Protein AF-A0A0W0R5G5-F1 (afdb_monomer_lite)

Organism: NCBI:txid45056

Sequence (301 aa):
MTPIFIFFTWVRSKLTALSLWFYPLENDLPNDESGELIKRYLMHKSWFDKLTSSWVDKPIFEKLVYLVGAILLSALIGVVVGATTVLVLTTVALSLLIHGLFYTHEQHRHLGAKIFAAEELAAIEDLKASEQMFNNATSKLDAVVIELTDQPLILQEQAAKLDLERQKITTQNNALSIIVEAVETETTHLVDQQRAVNQEFSTISRHLQQYDHQITSSKDKLSAAEDAAVSFSSAVQELQQSQKEFSQAANRFCLFVEGQMVKREEGKSQATSLEETDFIDFLDREIADNDELINALKPVN

Structure (mmCIF, N/CA/C/O backbone):
data_AF-A0A0W0R5G5-F1
#
_entry.id   AF-A0A0W0R5G5-F1
#
loop_
_atom_site.group_PDB
_atom_site.id
_atom_site.type_symbol
_atom_site.label_atom_id
_atom_site.label_alt_id
_atom_site.label_comp_id
_atom_site.label_asym_id
_atom_site.label_entity_id
_atom_site.label_seq_id
_atom_site.pdbx_PDB_ins_code
_atom_site.Cartn_x
_atom_site.Cartn_y
_atom_site.Cartn_z
_atom_site.occupancy
_atom_site.B_iso_or_equiv
_atom_site.auth_seq_id
_atom_site.auth_comp_id
_atom_site.auth_asym_id
_atom_site.auth_atom_id
_atom_site.pdbx_PDB_model_num
ATOM 1 N N . MET A 1 1 ? 65.464 20.651 -33.829 1.00 57.84 1 MET A N 1
ATOM 2 C CA . MET A 1 1 ? 65.043 20.033 -35.108 1.00 57.84 1 MET A CA 1
ATOM 3 C C . MET A 1 1 ? 65.204 21.059 -36.213 1.00 57.84 1 MET A C 1
ATOM 5 O O . MET A 1 1 ? 64.779 22.188 -36.017 1.00 57.84 1 MET A O 1
ATOM 9 N N . THR A 1 2 ? 65.835 20.707 -37.333 1.00 71.31 2 THR A N 1
ATOM 10 C CA . THR A 1 2 ? 65.962 21.615 -38.482 1.00 71.31 2 THR A CA 1
ATOM 11 C C . THR A 1 2 ? 64.623 21.720 -39.231 1.00 71.31 2 THR A C 1
ATOM 13 O O . THR A 1 2 ? 63.888 20.732 -39.299 1.00 71.31 2 THR A O 1
ATOM 16 N N . PRO A 1 3 ? 64.280 22.883 -39.815 1.00 76.62 3 PRO A N 1
ATOM 17 C CA . PRO A 1 3 ? 63.012 23.096 -40.531 1.00 76.62 3 PRO A CA 1
ATOM 18 C C . PRO A 1 3 ? 62.798 22.111 -41.694 1.00 76.62 3 PRO A C 1
ATOM 20 O O . PRO A 1 3 ? 61.671 21.730 -41.994 1.00 76.62 3 PRO A O 1
ATOM 23 N N . ILE A 1 4 ? 63.887 21.616 -42.284 1.00 78.12 4 ILE A N 1
ATOM 24 C CA . ILE A 1 4 ? 63.878 20.580 -43.324 1.00 78.12 4 ILE A CA 1
ATOM 25 C C . ILE A 1 4 ? 63.321 19.250 -42.786 1.00 78.12 4 ILE A C 1
ATOM 27 O O . ILE A 1 4 ? 62.510 18.608 -43.448 1.00 78.12 4 ILE A O 1
ATOM 31 N N . PHE A 1 5 ? 63.693 18.847 -41.567 1.00 82.06 5 PHE A N 1
ATOM 32 C CA . PHE A 1 5 ? 63.193 17.610 -40.959 1.00 82.06 5 PHE A CA 1
ATOM 33 C C . PHE A 1 5 ? 61.683 17.681 -40.682 1.00 82.06 5 PHE A C 1
ATOM 35 O O . PHE A 1 5 ? 60.971 16.718 -40.945 1.00 82.06 5 PHE A O 1
ATOM 42 N N . ILE A 1 6 ? 61.185 18.837 -40.227 1.00 80.56 6 ILE A N 1
ATOM 43 C CA . ILE A 1 6 ? 59.749 19.087 -39.996 1.00 80.56 6 ILE A CA 1
ATOM 44 C C . ILE A 1 6 ? 58.964 19.031 -41.315 1.00 80.56 6 ILE A C 1
ATOM 46 O O . ILE A 1 6 ? 57.879 18.457 -41.372 1.00 80.56 6 ILE A O 1
ATOM 50 N N . PHE A 1 7 ? 59.524 19.582 -42.395 1.00 82.81 7 PHE A N 1
ATOM 51 C CA . PHE A 1 7 ? 58.906 19.512 -43.717 1.00 82.81 7 PHE A CA 1
ATOM 52 C C . PHE A 1 7 ? 58.781 18.063 -44.212 1.00 82.81 7 PHE A C 1
ATOM 54 O O . PHE A 1 7 ? 57.694 17.642 -44.599 1.00 82.81 7 PHE A O 1
ATOM 61 N N . PHE A 1 8 ? 59.849 17.262 -44.141 1.00 83.75 8 PHE A N 1
ATOM 62 C CA . PHE A 1 8 ? 59.800 15.869 -44.600 1.00 83.75 8 PHE A CA 1
ATOM 63 C C . PHE A 1 8 ? 58.910 14.969 -43.733 1.00 83.75 8 PHE A C 1
ATOM 65 O O . PHE A 1 8 ? 58.249 14.083 -44.276 1.00 83.75 8 PHE A O 1
ATOM 72 N N . THR A 1 9 ? 58.833 15.187 -42.415 1.00 81.69 9 THR A N 1
ATOM 73 C CA . THR A 1 9 ? 57.898 14.439 -41.555 1.00 81.69 9 THR A CA 1
ATOM 74 C C . THR A 1 9 ? 56.446 14.819 -41.829 1.00 81.69 9 THR A C 1
ATOM 76 O O . THR A 1 9 ? 55.593 13.933 -41.877 1.00 81.69 9 THR A O 1
ATOM 79 N N . TRP A 1 10 ? 56.162 16.097 -42.095 1.00 86.56 10 TRP A N 1
ATOM 80 C CA . TRP A 1 10 ? 54.841 16.546 -42.532 1.00 86.56 10 TRP A CA 1
ATOM 81 C C . TRP A 1 10 ? 54.462 15.958 -43.898 1.00 86.56 10 TRP A C 1
ATOM 83 O O . TRP A 1 10 ? 53.393 15.361 -44.017 1.00 86.56 10 TRP A O 1
ATOM 93 N N . VAL A 1 11 ? 55.348 16.036 -44.901 1.00 81.19 11 VAL A N 1
ATOM 94 C CA . VAL A 1 11 ? 55.115 15.454 -46.237 1.00 81.19 11 VAL A CA 1
ATOM 95 C C . VAL A 1 11 ? 54.888 13.949 -46.137 1.00 81.19 11 VAL A C 1
ATOM 97 O O . VAL A 1 11 ? 53.918 13.443 -46.694 1.00 81.19 11 VAL A O 1
ATOM 100 N N . ARG A 1 12 ? 55.726 13.226 -45.382 1.00 81.94 12 ARG A N 1
ATOM 101 C CA . ARG A 1 12 ? 55.548 11.787 -45.151 1.00 81.94 12 ARG A CA 1
ATOM 102 C C . ARG A 1 12 ? 54.211 11.494 -44.475 1.00 81.94 12 ARG A C 1
ATOM 104 O O . ARG A 1 12 ? 53.505 10.612 -44.933 1.00 81.94 12 ARG A O 1
ATOM 111 N N . SER A 1 13 ? 53.842 12.238 -43.433 1.00 82.31 13 SER A N 1
ATOM 112 C CA . SER A 1 13 ? 52.553 12.081 -42.745 1.00 82.31 13 SER A CA 1
ATOM 113 C C . SER A 1 13 ? 51.369 12.294 -43.693 1.00 82.31 13 SER A C 1
ATOM 115 O O . SER A 1 13 ? 50.441 11.487 -43.716 1.00 82.31 13 SER A O 1
ATOM 117 N N . LYS A 1 14 ? 51.429 13.321 -44.550 1.00 80.88 14 LYS A N 1
ATOM 118 C CA . LYS A 1 14 ? 50.397 13.576 -45.562 1.00 80.88 14 LYS A CA 1
ATOM 119 C C . LYS A 1 14 ? 50.355 12.503 -46.643 1.00 80.88 14 LYS A C 1
ATOM 121 O O . LYS A 1 14 ? 49.263 12.096 -47.012 1.00 80.88 14 LYS A O 1
ATOM 126 N N . LEU A 1 15 ? 51.502 12.001 -47.097 1.00 77.75 15 LEU A N 1
ATOM 127 C CA . LEU A 1 15 ? 51.569 10.893 -48.053 1.00 77.75 15 LEU A CA 1
ATOM 128 C C . LEU A 1 15 ? 51.039 9.585 -47.459 1.00 77.75 15 LEU A C 1
ATOM 130 O O . LEU A 1 15 ? 50.335 8.861 -48.152 1.00 77.75 15 LEU A O 1
ATOM 134 N N . THR A 1 16 ? 51.318 9.299 -46.186 1.00 78.69 16 THR A N 1
ATOM 135 C CA . THR A 1 16 ? 50.760 8.131 -45.490 1.00 78.69 16 THR A CA 1
ATOM 136 C C . THR A 1 16 ? 49.250 8.268 -45.288 1.00 78.69 16 THR A C 1
ATOM 138 O O . THR A 1 16 ? 48.511 7.315 -45.498 1.00 78.69 16 THR A O 1
ATOM 141 N N . ALA A 1 17 ? 48.762 9.455 -44.920 1.00 75.56 17 ALA A N 1
ATOM 142 C CA . ALA A 1 17 ? 47.325 9.706 -44.818 1.00 75.56 17 ALA A CA 1
ATOM 143 C C . ALA A 1 17 ? 46.631 9.570 -46.185 1.00 75.56 17 ALA A C 1
ATOM 145 O O . ALA A 1 17 ? 45.553 8.990 -46.279 1.00 75.56 17 ALA A O 1
ATOM 146 N N . LEU A 1 18 ? 47.279 10.054 -47.249 1.00 76.94 18 LEU A N 1
ATOM 147 C CA . LEU A 1 18 ? 46.796 9.914 -48.618 1.00 76.94 18 LEU A CA 1
ATOM 148 C C . LEU A 1 18 ? 46.809 8.451 -49.075 1.00 76.94 18 LEU A C 1
ATOM 150 O O . LEU A 1 18 ? 45.887 8.033 -49.760 1.00 76.94 18 LEU A O 1
ATOM 154 N N . SER A 1 19 ? 47.819 7.658 -48.708 1.00 74.38 19 SER A N 1
ATOM 155 C CA . SER A 1 19 ? 47.862 6.243 -49.086 1.00 74.38 19 SER A CA 1
ATOM 156 C C . SER A 1 19 ? 46.790 5.434 -48.358 1.00 74.38 19 SER A C 1
ATOM 158 O O . SER A 1 19 ? 46.105 4.649 -49.007 1.00 74.38 19 SER A O 1
ATOM 160 N N . LEU A 1 20 ? 46.577 5.680 -47.059 1.00 77.75 20 LEU A N 1
ATOM 161 C CA . LEU A 1 20 ? 45.515 5.062 -46.252 1.00 77.75 20 LEU A CA 1
ATOM 162 C C . LEU A 1 20 ? 44.108 5.338 -46.796 1.00 77.75 20 LEU A C 1
ATOM 164 O O . LEU A 1 20 ? 43.244 4.473 -46.712 1.00 77.75 20 LEU A O 1
ATOM 168 N N . TRP A 1 21 ? 43.896 6.500 -47.411 1.00 79.31 21 TRP A N 1
ATOM 169 C CA . TRP A 1 21 ? 42.631 6.868 -48.049 1.00 79.31 21 TRP A CA 1
ATOM 170 C C . TRP A 1 21 ? 42.243 5.934 -49.209 1.00 79.31 21 TRP A C 1
ATOM 172 O O . TRP A 1 21 ? 41.063 5.700 -49.447 1.00 79.31 21 TRP A O 1
ATOM 182 N N . PHE A 1 22 ? 43.226 5.331 -49.889 1.00 78.56 22 PHE A N 1
ATOM 183 C CA . PHE A 1 22 ? 42.971 4.388 -50.980 1.00 78.56 22 PHE A CA 1
ATOM 184 C C . PHE A 1 22 ? 42.783 2.935 -50.519 1.00 78.56 22 PHE A C 1
ATOM 186 O O . PHE A 1 22 ? 42.227 2.135 -51.284 1.00 78.56 22 PHE A O 1
ATOM 193 N N . TYR A 1 23 ? 43.207 2.583 -49.300 1.00 79.25 23 TYR A N 1
ATOM 194 C CA . TYR A 1 23 ? 43.028 1.231 -48.764 1.00 79.25 23 TYR A CA 1
ATOM 195 C C . TYR A 1 23 ? 41.546 0.926 -48.484 1.00 79.25 23 TYR A C 1
ATOM 197 O O . TYR A 1 23 ? 40.762 1.846 -48.231 1.00 79.25 23 TYR A O 1
ATOM 205 N N . PRO A 1 24 ? 41.138 -0.355 -48.562 1.00 76.19 24 PRO A N 1
ATOM 206 C CA . PRO A 1 24 ? 39.818 -0.777 -48.112 1.00 76.19 24 PRO A CA 1
ATOM 207 C C . PRO A 1 24 ? 39.599 -0.376 -46.654 1.00 76.19 24 PRO A C 1
ATOM 209 O O . PRO A 1 24 ? 40.533 -0.387 -45.849 1.00 76.19 24 PRO A O 1
ATOM 212 N N . LEU A 1 25 ? 38.364 -0.016 -46.316 1.00 75.12 25 LEU A N 1
ATOM 213 C CA . LEU A 1 25 ? 37.998 0.300 -44.944 1.00 75.12 25 LEU A CA 1
ATOM 214 C C . LEU A 1 25 ? 37.832 -1.015 -44.169 1.00 75.12 25 LEU A C 1
ATOM 216 O O . LEU A 1 25 ? 36.741 -1.570 -44.089 1.00 75.12 25 LEU A O 1
ATOM 220 N N . GLU A 1 26 ? 38.932 -1.539 -43.637 1.00 65.75 26 GLU A N 1
ATOM 221 C CA . GLU A 1 26 ? 38.927 -2.751 -42.817 1.00 65.75 26 GLU A CA 1
ATOM 222 C C . GLU A 1 26 ? 38.353 -2.406 -41.435 1.00 65.75 26 GLU A C 1
ATOM 224 O O . GLU A 1 26 ? 39.014 -1.818 -40.580 1.00 65.75 26 GLU A O 1
ATOM 229 N N . ASN A 1 27 ? 37.062 -2.681 -41.253 1.00 69.06 27 ASN A N 1
ATOM 230 C CA . ASN A 1 27 ? 36.379 -2.561 -39.971 1.00 69.06 27 ASN A CA 1
ATOM 231 C C . ASN A 1 27 ? 36.013 -3.965 -39.502 1.00 69.06 27 ASN A C 1
ATOM 233 O O . ASN A 1 27 ? 34.921 -4.451 -39.806 1.00 69.06 27 ASN A O 1
ATOM 237 N N . ASP A 1 28 ? 36.913 -4.597 -38.752 1.00 77.38 28 ASP A N 1
ATOM 238 C CA . ASP A 1 28 ? 36.573 -5.805 -38.008 1.00 77.38 28 ASP A CA 1
ATOM 239 C C . ASP A 1 28 ? 35.425 -5.474 -37.054 1.00 77.38 28 ASP A C 1
ATOM 241 O O . ASP A 1 28 ? 35.539 -4.633 -36.156 1.00 77.38 28 ASP A O 1
ATOM 245 N N . LEU A 1 29 ? 34.273 -6.090 -37.311 1.00 82.25 29 LEU A N 1
ATOM 246 C CA . LEU A 1 29 ? 33.122 -5.969 -36.433 1.00 82.25 29 LEU A CA 1
ATOM 247 C C . LEU A 1 29 ? 33.384 -6.818 -35.184 1.00 82.25 29 LEU A C 1
ATOM 249 O O . LEU A 1 29 ? 33.827 -7.963 -35.319 1.00 82.25 29 LEU A O 1
ATOM 253 N N . PRO A 1 30 ? 33.113 -6.294 -33.977 1.00 86.12 30 PRO A N 1
ATOM 254 C CA . PRO A 1 30 ? 33.224 -7.090 -32.764 1.00 86.12 30 PRO A CA 1
ATOM 255 C C . PRO A 1 30 ? 32.269 -8.291 -32.832 1.00 86.12 30 PRO A C 1
ATOM 257 O O . PRO A 1 30 ? 31.205 -8.223 -33.444 1.00 86.12 30 PRO A O 1
ATOM 260 N N . ASN A 1 31 ? 32.653 -9.416 -32.229 1.00 87.25 31 ASN A N 1
ATOM 261 C CA . ASN A 1 31 ? 31.835 -10.635 -32.209 1.00 87.25 31 ASN A CA 1
ATOM 262 C C . ASN A 1 31 ? 30.900 -10.657 -30.987 1.00 87.25 31 ASN A C 1
ATOM 264 O O . ASN A 1 31 ? 30.911 -11.601 -30.198 1.00 87.25 31 ASN A O 1
ATOM 268 N N . ASP A 1 32 ? 30.161 -9.568 -30.795 1.00 89.50 32 ASP A N 1
ATOM 269 C CA . ASP A 1 32 ? 29.230 -9.350 -29.690 1.00 89.50 32 ASP A CA 1
ATOM 270 C C . ASP A 1 32 ? 27.922 -8.706 -30.189 1.00 89.50 32 ASP A C 1
ATOM 272 O O . ASP A 1 32 ? 27.732 -8.480 -31.388 1.00 89.50 32 ASP A O 1
ATOM 276 N N . GLU A 1 33 ? 27.000 -8.418 -29.267 1.00 86.38 33 GLU A N 1
ATOM 277 C CA . GLU A 1 33 ? 25.697 -7.813 -29.576 1.00 86.38 33 GLU A CA 1
ATOM 278 C C . GLU A 1 33 ? 25.844 -6.462 -30.297 1.00 86.38 33 GLU A C 1
ATOM 280 O O . GLU A 1 33 ? 25.110 -6.179 -31.245 1.00 86.38 33 GLU A O 1
ATOM 285 N N . SER A 1 34 ? 26.861 -5.666 -29.945 1.00 88.75 34 SER A N 1
ATOM 286 C CA . SER A 1 34 ? 27.147 -4.398 -30.624 1.00 88.75 34 SER A CA 1
ATOM 287 C C . SER A 1 34 ? 27.527 -4.616 -32.092 1.00 88.75 34 SER A C 1
ATOM 289 O O . SER A 1 34 ? 27.066 -3.892 -32.977 1.00 88.75 34 SER A O 1
ATOM 291 N N . GLY A 1 35 ? 28.305 -5.662 -32.382 1.00 88.94 35 GLY A N 1
ATOM 292 C CA . GLY A 1 35 ? 28.675 -6.046 -33.739 1.00 88.94 35 GLY A CA 1
ATOM 293 C C . GLY A 1 35 ? 27.493 -6.523 -34.573 1.00 88.94 35 GLY A C 1
ATOM 294 O O . GLY A 1 35 ? 27.395 -6.172 -35.753 1.00 88.94 35 GLY A O 1
ATOM 295 N N . GLU A 1 36 ? 26.556 -7.264 -33.974 1.00 90.56 36 GLU A N 1
ATOM 296 C CA . GLU A 1 36 ? 25.311 -7.645 -34.646 1.00 90.56 36 GLU A CA 1
ATOM 297 C C . GLU A 1 36 ? 24.438 -6.432 -34.985 1.00 90.56 36 GLU A C 1
ATOM 299 O O . GLU A 1 36 ? 23.903 -6.364 -36.096 1.00 90.56 36 GLU A O 1
ATOM 304 N N . LEU A 1 37 ? 24.324 -5.456 -34.080 1.00 89.62 37 LEU A N 1
ATOM 305 C CA . LEU A 1 37 ? 23.568 -4.223 -34.315 1.00 89.62 37 LEU A CA 1
ATOM 306 C C . LEU A 1 37 ? 24.204 -3.366 -35.411 1.00 89.62 37 LEU A C 1
ATOM 308 O O . LEU A 1 37 ? 23.520 -2.960 -36.355 1.00 89.62 37 LEU A O 1
ATOM 312 N N . ILE A 1 38 ? 25.528 -3.181 -35.364 1.00 89.19 38 ILE A N 1
ATOM 313 C CA . ILE A 1 38 ? 26.282 -2.502 -36.427 1.00 89.19 38 ILE A CA 1
ATOM 314 C C . ILE A 1 38 ? 26.046 -3.212 -37.766 1.00 89.19 38 ILE A C 1
ATOM 316 O O . ILE A 1 38 ? 25.781 -2.565 -38.781 1.00 89.19 38 ILE A O 1
ATOM 320 N N . LYS A 1 39 ? 26.085 -4.550 -37.787 1.00 89.69 39 LYS A N 1
ATOM 321 C CA . LYS A 1 39 ? 25.827 -5.341 -38.995 1.00 89.69 39 LYS A CA 1
ATOM 322 C C . LYS A 1 39 ? 24.407 -5.128 -39.519 1.00 89.69 39 LYS A C 1
ATOM 324 O O . LYS A 1 39 ? 24.252 -4.905 -40.717 1.00 89.69 39 LYS A O 1
ATOM 329 N N . ARG A 1 40 ? 23.383 -5.169 -38.659 1.00 87.62 40 ARG A N 1
ATOM 330 C CA . ARG A 1 40 ? 21.979 -4.923 -39.046 1.00 87.62 40 ARG A CA 1
ATOM 331 C C . ARG A 1 40 ? 21.795 -3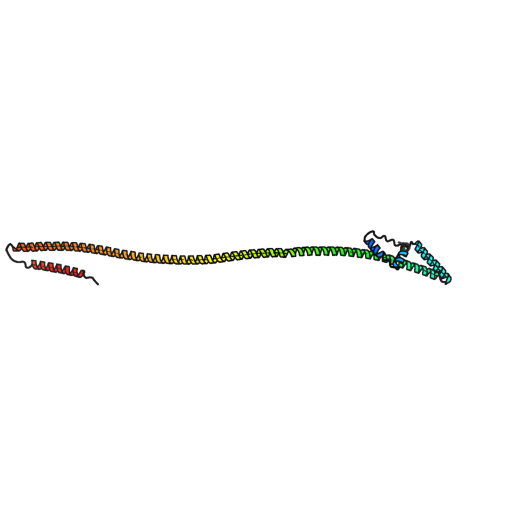.520 -39.618 1.00 87.62 40 ARG A C 1
ATOM 333 O O . ARG A 1 40 ? 21.214 -3.384 -40.693 1.00 87.62 40 ARG A O 1
ATOM 340 N N . TYR A 1 41 ? 22.366 -2.504 -38.974 1.00 86.56 41 TYR A N 1
ATOM 341 C CA . TYR A 1 41 ? 22.337 -1.126 -39.465 1.00 86.56 41 TYR A CA 1
ATOM 342 C C . TYR A 1 41 ? 22.968 -1.014 -40.863 1.00 86.56 41 TYR A C 1
ATOM 344 O O . TYR A 1 41 ? 22.395 -0.431 -41.783 1.00 86.56 41 TYR A O 1
ATOM 352 N N . LEU A 1 42 ? 24.121 -1.656 -41.066 1.00 87.62 42 LEU A N 1
ATOM 353 C CA . LEU A 1 42 ? 24.838 -1.648 -42.343 1.00 87.62 42 LEU A CA 1
ATOM 354 C C . LEU A 1 42 ? 24.235 -2.578 -43.416 1.00 87.62 42 LEU A C 1
ATOM 356 O O . LEU A 1 42 ? 24.615 -2.469 -44.590 1.00 87.62 42 LEU A O 1
ATOM 360 N N . MET A 1 43 ? 23.312 -3.481 -43.069 1.00 85.12 43 MET A N 1
ATOM 361 C CA . MET A 1 43 ? 22.611 -4.326 -44.046 1.00 85.12 43 MET A CA 1
ATOM 362 C C . MET A 1 43 ? 21.569 -3.546 -44.849 1.00 85.12 43 MET A C 1
ATOM 364 O O . MET A 1 43 ? 21.346 -3.852 -46.024 1.00 85.12 43 MET A O 1
ATOM 368 N N . HIS A 1 44 ? 20.967 -2.512 -44.261 1.00 76.44 44 HIS A N 1
ATOM 369 C CA . HIS A 1 44 ? 20.070 -1.622 -44.986 1.00 76.44 44 HIS A CA 1
ATOM 370 C C . HIS A 1 44 ? 20.901 -0.698 -45.881 1.00 76.44 44 HIS A C 1
ATOM 372 O O . HIS A 1 44 ? 21.505 0.272 -45.429 1.00 76.44 44 HIS A O 1
ATOM 378 N N . LYS A 1 45 ? 20.987 -1.058 -47.167 1.00 79.81 45 LYS A N 1
ATOM 379 C CA . LYS A 1 45 ? 21.733 -0.299 -48.174 1.00 79.81 45 LYS A CA 1
ATOM 380 C C . LYS A 1 45 ? 20.780 0.386 -49.144 1.00 79.81 45 LYS A C 1
ATOM 382 O O . LYS A 1 45 ? 20.080 -0.292 -49.906 1.00 79.81 45 LYS A O 1
ATOM 387 N N . SER A 1 46 ? 20.820 1.715 -49.174 1.00 88.50 46 SER A N 1
ATOM 388 C CA . SER A 1 46 ? 20.315 2.494 -50.302 1.00 88.50 46 SER A CA 1
ATOM 389 C C . SER A 1 46 ? 21.080 2.122 -51.584 1.00 88.50 46 SER A C 1
ATOM 391 O O . SER A 1 46 ? 22.138 1.485 -51.545 1.00 88.50 46 SER A O 1
ATOM 393 N N . TRP A 1 47 ? 20.561 2.497 -52.755 1.00 92.00 47 TRP A N 1
ATOM 394 C CA . TRP A 1 47 ? 21.293 2.275 -54.008 1.00 92.00 47 TRP A CA 1
ATOM 395 C C . TRP A 1 47 ? 22.652 3.002 -54.010 1.00 92.00 47 TRP A C 1
ATOM 397 O O . TRP A 1 47 ? 23.620 2.471 -54.554 1.00 92.00 47 TRP A O 1
ATOM 407 N N . PHE A 1 48 ? 22.733 4.169 -53.359 1.00 90.19 48 PHE A N 1
ATOM 408 C CA . PHE A 1 48 ? 23.962 4.941 -53.212 1.00 90.19 48 PHE A CA 1
ATOM 409 C C . PHE A 1 48 ? 24.942 4.236 -52.268 1.00 90.19 48 PHE A C 1
ATOM 411 O O . PHE A 1 48 ? 26.106 4.082 -52.616 1.00 90.19 48 PHE A O 1
ATOM 418 N N . ASP A 1 49 ? 24.461 3.675 -51.157 1.00 90.19 49 ASP A N 1
ATOM 419 C CA . ASP A 1 49 ? 25.297 2.943 -50.193 1.00 90.19 49 ASP A CA 1
ATOM 420 C C . ASP A 1 49 ? 25.923 1.694 -50.818 1.00 90.19 49 ASP A C 1
ATOM 422 O O . ASP A 1 49 ? 27.063 1.345 -50.530 1.00 90.19 49 ASP A O 1
ATOM 426 N N . LYS A 1 50 ? 25.184 1.001 -51.698 1.00 89.88 50 LYS A N 1
ATOM 427 C CA . LYS A 1 50 ? 25.729 -0.142 -52.448 1.00 89.88 50 LYS A CA 1
ATOM 428 C C . LYS A 1 50 ? 26.877 0.295 -53.351 1.00 89.88 50 LYS A C 1
ATOM 430 O O . LYS A 1 50 ? 27.876 -0.418 -53.444 1.00 89.88 50 LYS A O 1
ATOM 435 N N . LEU A 1 51 ? 26.732 1.449 -54.003 1.00 90.12 51 LEU A N 1
ATOM 436 C CA . LEU A 1 51 ? 27.754 2.016 -54.876 1.00 90.12 51 LEU A CA 1
ATOM 437 C C . LEU A 1 51 ? 28.987 2.451 -54.073 1.00 90.12 51 LEU A C 1
ATOM 439 O O . LEU A 1 51 ? 30.101 2.082 -54.447 1.00 90.12 51 LEU A O 1
ATOM 443 N N . THR A 1 52 ? 28.804 3.172 -52.960 1.00 90.88 52 THR A N 1
ATOM 444 C CA . THR A 1 52 ? 29.920 3.619 -52.113 1.00 90.88 52 THR A CA 1
ATOM 445 C C . THR A 1 52 ? 30.636 2.443 -51.472 1.00 90.88 52 THR A C 1
ATOM 447 O O . THR A 1 52 ? 31.854 2.358 -51.607 1.00 90.88 52 THR A O 1
ATOM 450 N N . SER A 1 53 ? 29.910 1.482 -50.885 1.00 88.12 53 SER A N 1
ATOM 451 C CA . SER A 1 53 ? 30.534 0.311 -50.264 1.00 88.12 53 SER A CA 1
ATOM 452 C C . SER A 1 53 ? 31.294 -0.515 -51.301 1.00 88.12 53 SER A C 1
ATOM 454 O O . SER A 1 53 ? 32.458 -0.842 -51.109 1.00 88.12 53 SER A O 1
ATOM 456 N N . SER A 1 54 ? 30.683 -0.760 -52.471 1.00 89.94 54 SER A N 1
ATOM 457 C CA . SER A 1 54 ? 31.347 -1.513 -53.539 1.00 89.94 54 SE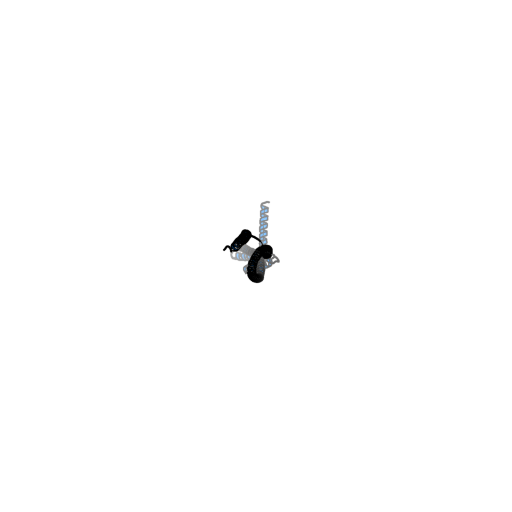R A CA 1
ATOM 458 C C . SER A 1 54 ? 32.596 -0.813 -54.070 1.00 89.94 54 SER A C 1
ATOM 460 O O . SER A 1 54 ? 33.500 -1.498 -54.537 1.00 89.94 54 SER A O 1
ATOM 462 N N . TRP A 1 55 ? 32.651 0.521 -54.062 1.00 90.31 55 TRP A N 1
ATOM 463 C CA . TRP A 1 55 ? 33.843 1.263 -54.465 1.00 90.31 55 TRP A CA 1
ATOM 464 C C . TRP A 1 55 ? 34.923 1.257 -53.384 1.00 90.31 55 TRP A C 1
ATOM 466 O O . TRP A 1 55 ? 36.100 1.101 -53.703 1.00 90.31 55 TRP A O 1
ATOM 476 N N . VAL A 1 56 ? 34.541 1.426 -52.117 1.00 88.31 56 VAL A N 1
ATOM 477 C CA . VAL A 1 56 ? 35.470 1.468 -50.981 1.00 88.31 56 VAL A CA 1
ATOM 478 C C . VAL A 1 56 ? 36.153 0.115 -50.780 1.00 88.31 56 VAL A C 1
ATOM 480 O O . VAL A 1 56 ? 37.375 0.098 -50.619 1.00 88.31 56 VAL A O 1
ATOM 483 N N . ASP A 1 57 ? 35.411 -0.986 -50.923 1.00 87.38 57 ASP A N 1
ATOM 484 C CA . ASP A 1 57 ? 35.903 -2.361 -50.747 1.00 87.38 57 ASP A CA 1
ATOM 485 C C . ASP A 1 57 ? 36.847 -2.827 -51.867 1.00 87.38 57 ASP A C 1
ATOM 487 O O . ASP A 1 57 ? 37.562 -3.820 -51.716 1.00 87.38 57 ASP A O 1
ATOM 491 N N . LYS A 1 58 ? 36.891 -2.120 -53.006 1.00 87.44 58 LYS A N 1
ATOM 492 C CA . LYS A 1 58 ? 37.796 -2.476 -54.105 1.00 87.44 58 LYS A CA 1
ATOM 493 C C . LYS A 1 58 ? 39.263 -2.325 -53.691 1.00 87.44 58 LYS A C 1
ATOM 495 O O . LYS A 1 58 ? 39.630 -1.317 -53.072 1.00 87.44 58 LYS A O 1
ATOM 500 N N . PRO A 1 59 ? 40.140 -3.253 -54.114 1.00 88.06 59 PRO A N 1
ATOM 501 C CA . PRO A 1 59 ? 41.568 -3.109 -53.893 1.00 88.06 59 PRO A CA 1
ATOM 502 C C . PRO A 1 59 ? 42.103 -1.873 -54.628 1.00 88.06 59 PRO A C 1
ATOM 504 O O . PRO A 1 59 ? 41.581 -1.459 -55.667 1.00 88.06 59 PRO A O 1
ATOM 507 N N . ILE A 1 60 ? 43.197 -1.306 -54.111 1.00 86.44 60 ILE A N 1
ATOM 508 C CA . ILE A 1 60 ? 43.855 -0.115 -54.677 1.00 86.44 60 ILE A CA 1
ATOM 509 C C . ILE A 1 60 ? 44.127 -0.282 -56.175 1.00 86.44 60 ILE A C 1
ATOM 511 O O . ILE A 1 60 ? 43.910 0.648 -56.950 1.00 86.44 60 ILE A O 1
ATOM 515 N N . PHE A 1 61 ? 44.561 -1.473 -56.594 1.00 87.69 61 PHE A N 1
ATOM 516 C CA . PHE A 1 61 ? 44.868 -1.756 -57.993 1.00 87.69 61 PHE A CA 1
ATOM 517 C C . PHE A 1 61 ? 43.650 -1.574 -58.911 1.00 87.69 61 PHE A C 1
ATOM 519 O O . PHE A 1 61 ? 43.769 -0.947 -59.958 1.00 87.69 61 PHE A O 1
ATOM 526 N N . GLU A 1 62 ? 42.463 -2.032 -58.505 1.00 88.31 62 GLU A N 1
ATOM 527 C CA . GLU A 1 62 ? 41.243 -1.825 -59.293 1.00 88.31 62 GLU A CA 1
ATOM 528 C C . GLU A 1 62 ? 40.873 -0.343 -59.384 1.00 88.31 62 GLU A C 1
ATOM 530 O O . GLU A 1 62 ? 40.568 0.148 -60.471 1.00 88.31 62 GLU A O 1
ATOM 535 N N . LYS A 1 63 ? 40.959 0.395 -58.269 1.00 88.75 63 LYS A N 1
ATOM 536 C CA . LYS A 1 63 ? 40.714 1.848 -58.242 1.00 88.75 63 LYS A CA 1
ATOM 537 C C . LYS A 1 63 ? 41.660 2.585 -59.201 1.00 88.75 63 LYS A C 1
ATOM 539 O O . LYS A 1 63 ? 41.222 3.466 -59.941 1.00 88.75 63 LYS A O 1
ATOM 544 N N . LEU A 1 64 ? 42.935 2.185 -59.238 1.00 88.75 64 LEU A N 1
ATOM 545 C CA . LEU A 1 64 ? 43.934 2.725 -60.164 1.00 88.75 64 LEU A CA 1
ATOM 546 C C . LEU A 1 64 ? 43.627 2.378 -61.624 1.00 88.75 64 LEU A C 1
ATOM 548 O O . LEU A 1 64 ? 43.760 3.249 -62.479 1.00 88.75 64 LEU A O 1
ATOM 552 N N . VAL A 1 65 ? 43.174 1.157 -61.922 1.00 92.44 65 VAL A N 1
ATOM 553 C CA . VAL A 1 65 ? 42.774 0.764 -63.285 1.00 92.44 65 VAL A CA 1
ATOM 554 C C . VAL A 1 65 ? 41.607 1.620 -63.785 1.00 92.44 65 VAL A C 1
ATOM 556 O O . VAL A 1 65 ? 41.675 2.126 -64.905 1.00 92.44 65 VAL A O 1
ATOM 559 N N . TYR A 1 66 ? 40.576 1.855 -62.963 1.00 89.75 66 TYR A N 1
ATOM 560 C CA . TYR A 1 66 ? 39.470 2.748 -63.338 1.00 89.75 66 TYR A CA 1
ATOM 561 C C . TYR A 1 66 ? 39.939 4.189 -63.565 1.00 89.75 66 TYR A C 1
ATOM 563 O O . TYR A 1 66 ? 39.520 4.821 -64.534 1.00 89.75 66 TYR A O 1
ATOM 571 N N . LEU A 1 67 ? 40.833 4.696 -62.711 1.00 90.25 67 LEU A N 1
ATOM 572 C CA . LEU A 1 67 ? 41.393 6.041 -62.844 1.00 90.25 67 LEU A CA 1
ATOM 573 C C . LEU A 1 67 ? 42.215 6.191 -64.131 1.00 90.25 67 LEU A C 1
ATOM 575 O O . LEU A 1 67 ? 41.991 7.122 -64.899 1.00 90.25 67 LEU A O 1
ATOM 579 N N . VAL A 1 68 ? 43.141 5.266 -64.393 1.00 91.56 68 VAL A N 1
ATOM 580 C CA . VAL A 1 68 ? 43.971 5.278 -65.607 1.00 91.56 68 VAL A CA 1
ATOM 581 C C . VAL A 1 68 ? 43.098 5.125 -66.851 1.00 91.56 68 VAL A C 1
ATOM 583 O O . VAL A 1 68 ? 43.284 5.865 -67.812 1.00 91.56 68 VAL A O 1
ATOM 586 N N . GLY A 1 69 ? 42.104 4.233 -66.824 1.00 92.31 69 GLY A N 1
ATOM 587 C CA . GLY A 1 69 ? 41.136 4.082 -67.910 1.00 92.31 69 GLY A CA 1
ATOM 588 C C . GLY A 1 69 ? 40.367 5.375 -68.199 1.00 92.31 69 GLY A C 1
ATOM 589 O O . GLY A 1 69 ? 40.266 5.780 -69.357 1.00 92.31 69 GLY A O 1
ATOM 590 N N . ALA A 1 70 ? 39.892 6.068 -67.158 1.00 90.81 70 ALA A N 1
ATOM 591 C CA . ALA A 1 70 ? 39.209 7.354 -67.296 1.00 90.81 70 ALA A CA 1
ATOM 592 C C . ALA A 1 70 ? 40.134 8.449 -67.857 1.00 90.81 70 ALA A C 1
ATOM 594 O O . ALA A 1 70 ? 39.715 9.214 -68.724 1.00 90.81 70 ALA A O 1
ATOM 595 N N . ILE A 1 71 ? 41.394 8.498 -67.410 1.00 91.94 71 ILE A N 1
ATOM 596 C CA . ILE A 1 71 ? 42.409 9.440 -67.908 1.00 91.94 71 ILE A CA 1
ATOM 597 C C . ILE A 1 71 ? 42.731 9.186 -69.386 1.00 91.94 71 ILE A C 1
ATOM 599 O O . ILE A 1 71 ? 42.812 10.129 -70.168 1.00 91.94 71 ILE A O 1
ATOM 603 N N . LEU A 1 72 ? 42.911 7.926 -69.791 1.00 92.69 72 LEU A N 1
ATOM 604 C CA . LEU A 1 72 ? 43.196 7.577 -71.186 1.00 92.69 72 LEU A CA 1
ATOM 605 C C . LEU A 1 72 ? 42.012 7.915 -72.099 1.00 92.69 72 LEU A C 1
ATOM 607 O O . LEU A 1 72 ? 42.207 8.469 -73.182 1.00 92.69 72 LEU A O 1
ATOM 611 N N . LEU A 1 73 ? 40.787 7.636 -71.646 1.00 92.75 73 LEU A N 1
ATOM 612 C CA . LEU A 1 73 ? 39.572 7.977 -72.380 1.00 92.75 73 LEU A CA 1
ATOM 613 C C . LEU A 1 73 ? 39.410 9.498 -72.530 1.00 92.75 73 LEU A C 1
ATOM 615 O O . LEU A 1 73 ? 39.127 9.977 -73.629 1.00 92.75 73 LEU A O 1
ATOM 619 N N . SER A 1 74 ? 39.630 10.268 -71.460 1.00 92.31 74 SER A N 1
ATOM 620 C CA . SER A 1 74 ? 39.530 11.731 -71.514 1.00 92.31 74 SER A CA 1
ATOM 621 C C . SER A 1 74 ? 40.645 12.367 -72.340 1.00 92.31 74 SER A C 1
ATOM 623 O O . SER A 1 74 ? 40.390 13.337 -73.054 1.00 92.31 74 SER A O 1
ATOM 625 N N . ALA A 1 75 ? 41.850 11.790 -72.328 1.00 90.06 75 ALA A N 1
ATOM 626 C CA . ALA A 1 75 ? 42.936 12.205 -73.204 1.00 90.06 75 ALA A CA 1
ATOM 627 C C . ALA A 1 75 ? 42.578 11.994 -74.684 1.00 90.06 75 ALA A C 1
ATOM 629 O O . ALA A 1 75 ? 42.775 12.901 -75.490 1.00 90.06 75 ALA A O 1
ATOM 630 N N . LEU A 1 76 ? 42.000 10.840 -75.038 1.00 91.75 76 LEU A N 1
ATOM 631 C CA . LEU A 1 76 ? 41.588 10.532 -76.411 1.00 91.75 76 LEU A CA 1
ATOM 632 C C . LEU A 1 76 ? 40.494 11.489 -76.907 1.00 91.75 76 LEU A C 1
ATOM 634 O O . LEU A 1 76 ? 40.611 12.040 -78.000 1.00 91.75 76 LEU A O 1
ATOM 638 N N . ILE A 1 77 ? 39.481 11.758 -76.079 1.00 91.75 77 ILE A N 1
ATOM 639 C CA . ILE A 1 77 ? 38.442 12.761 -76.375 1.00 91.75 77 ILE A CA 1
ATOM 640 C C . ILE A 1 77 ? 39.065 14.157 -76.510 1.00 91.75 77 ILE A C 1
ATOM 642 O O . ILE A 1 77 ? 38.734 14.914 -77.422 1.00 91.75 77 ILE A O 1
ATOM 646 N N . GLY A 1 78 ? 40.005 14.499 -75.632 1.00 91.56 78 GLY A N 1
ATOM 647 C CA . GLY A 1 78 ? 40.674 15.792 -75.652 1.00 91.56 78 GLY A CA 1
ATOM 648 C C . GLY A 1 78 ? 41.543 16.030 -76.876 1.00 91.56 78 GLY A C 1
ATOM 649 O O . GLY A 1 78 ? 41.602 17.169 -77.328 1.00 91.56 78 GLY A O 1
ATOM 650 N N . VAL A 1 79 ? 42.142 14.987 -77.461 1.00 91.44 79 VAL A N 1
ATOM 651 C CA . VAL A 1 79 ? 42.860 15.095 -78.741 1.00 91.44 79 VAL A CA 1
ATOM 652 C C . VAL A 1 79 ? 41.904 15.488 -79.869 1.00 91.44 79 VAL A C 1
ATOM 654 O O . VAL A 1 79 ? 42.248 16.344 -80.676 1.00 91.44 79 VAL A O 1
ATOM 657 N N . VAL A 1 80 ? 40.689 14.928 -79.893 1.00 92.00 80 VAL A N 1
ATOM 658 C CA . VAL A 1 80 ? 39.666 15.255 -80.905 1.00 92.00 80 VAL A CA 1
ATOM 659 C C . VAL A 1 80 ? 39.192 16.710 -80.787 1.00 92.00 80 VAL A C 1
ATOM 661 O O . VAL A 1 80 ? 38.940 17.358 -81.798 1.00 92.00 80 VAL A O 1
ATOM 664 N N . VAL A 1 81 ? 39.092 17.235 -79.563 1.00 91.38 81 VAL A N 1
ATOM 665 C CA . VAL A 1 81 ? 38.561 18.584 -79.275 1.00 91.38 81 VAL A CA 1
ATOM 666 C C . VAL A 1 81 ? 39.667 19.654 -79.162 1.00 91.38 81 VAL A C 1
ATOM 668 O O . VAL A 1 81 ? 39.376 20.846 -79.137 1.00 91.38 81 VAL A O 1
ATOM 671 N N . GLY A 1 82 ? 40.943 19.258 -79.100 1.00 91.56 82 GLY A N 1
ATOM 672 C CA . GLY A 1 82 ? 42.081 20.166 -78.897 1.00 91.56 82 GLY A CA 1
ATOM 673 C C . GLY A 1 82 ? 42.267 20.647 -77.447 1.00 91.56 82 GLY A C 1
ATOM 674 O O . GLY A 1 82 ? 42.895 21.677 -77.221 1.00 91.56 82 GLY A O 1
ATOM 675 N N . ALA A 1 83 ? 41.730 19.920 -76.460 1.00 93.06 83 ALA A N 1
ATOM 676 C CA . ALA A 1 83 ? 41.690 20.312 -75.042 1.00 93.06 83 ALA A CA 1
ATOM 677 C C . ALA A 1 83 ? 42.204 19.219 -74.076 1.00 93.06 83 ALA A C 1
ATOM 679 O O . ALA A 1 83 ? 41.758 19.121 -72.931 1.00 93.06 83 ALA A O 1
ATOM 680 N N . THR A 1 84 ? 43.143 18.382 -74.525 1.00 91.38 84 THR A N 1
ATOM 681 C CA . THR A 1 84 ? 43.655 17.203 -73.798 1.00 91.38 84 THR A CA 1
ATOM 682 C C . THR A 1 84 ? 44.083 17.483 -72.361 1.00 91.38 84 THR A C 1
ATOM 684 O O . THR A 1 84 ? 43.665 16.777 -71.448 1.00 91.38 84 THR A O 1
ATOM 687 N N . THR A 1 85 ? 44.901 18.512 -72.135 1.00 88.00 85 THR A N 1
ATOM 688 C CA . THR A 1 85 ? 45.458 18.809 -70.805 1.00 88.00 85 THR A CA 1
ATOM 689 C C . THR A 1 85 ? 44.376 19.185 -69.799 1.00 88.00 85 THR A C 1
ATOM 691 O O . THR A 1 85 ? 44.389 18.694 -68.672 1.00 88.00 85 THR A O 1
ATOM 694 N N . VAL A 1 86 ? 43.411 20.007 -70.219 1.00 91.81 86 VAL A N 1
ATOM 695 C CA . VAL A 1 86 ? 42.287 20.432 -69.378 1.00 91.81 86 VAL A CA 1
ATOM 696 C C . VAL A 1 86 ? 41.416 19.230 -69.021 1.00 91.81 86 VAL A C 1
ATOM 698 O O . VAL A 1 86 ? 41.165 19.004 -67.842 1.00 91.81 86 VAL A O 1
ATOM 701 N N . LEU A 1 87 ? 41.028 18.403 -69.999 1.00 89.44 87 LEU A N 1
ATOM 702 C CA . LEU A 1 87 ? 40.160 17.246 -69.743 1.00 89.44 87 LEU A CA 1
ATOM 703 C C . LEU A 1 87 ? 40.817 16.185 -68.853 1.00 89.44 87 LEU A C 1
ATOM 705 O O . LEU A 1 87 ? 40.148 15.633 -67.977 1.00 89.44 87 LEU A O 1
ATOM 709 N N . VAL A 1 88 ? 42.117 15.927 -69.018 1.00 91.88 88 VAL A N 1
ATOM 710 C CA . VAL A 1 88 ? 42.854 15.002 -68.144 1.00 91.88 88 VAL A CA 1
ATOM 711 C C . VAL A 1 88 ? 42.899 15.528 -66.709 1.00 91.88 88 VAL A C 1
ATOM 713 O O . VAL A 1 88 ? 42.560 14.790 -65.784 1.00 91.88 88 VAL A O 1
ATOM 716 N N . LEU A 1 89 ? 43.247 16.806 -66.508 1.00 90.06 89 LEU A N 1
ATOM 717 C CA . LEU A 1 89 ? 43.281 17.417 -65.174 1.00 90.06 89 LEU A CA 1
ATOM 718 C C . LEU A 1 89 ? 41.899 17.421 -64.511 1.00 90.06 89 LEU A C 1
ATOM 720 O O . LEU A 1 89 ? 41.784 17.064 -63.338 1.00 90.06 89 LEU A O 1
ATOM 724 N N . THR A 1 90 ? 40.844 17.759 -65.258 1.00 91.06 90 THR A N 1
ATOM 725 C CA . THR A 1 90 ? 39.463 17.704 -64.762 1.00 91.06 90 THR A CA 1
ATOM 726 C C . THR A 1 90 ? 39.059 16.280 -64.391 1.00 91.06 90 THR A C 1
ATOM 728 O O . THR A 1 90 ? 38.431 16.086 -63.354 1.00 91.06 90 THR A O 1
ATOM 731 N N . THR A 1 91 ? 39.455 15.278 -65.181 1.00 92.88 91 THR A N 1
ATOM 732 C CA . THR A 1 91 ? 39.171 13.866 -64.883 1.00 92.88 91 THR A CA 1
ATOM 733 C C . THR A 1 91 ? 39.839 13.437 -63.581 1.00 92.88 91 THR A C 1
ATOM 735 O O . THR A 1 91 ? 39.171 12.884 -62.715 1.00 92.88 91 THR A O 1
ATOM 738 N N . VAL A 1 92 ? 41.125 13.755 -63.396 1.00 90.06 92 VAL A N 1
ATOM 739 C CA . VAL A 1 92 ? 41.852 13.447 -62.152 1.00 90.06 92 VAL A CA 1
ATOM 740 C C . VAL A 1 92 ? 41.190 14.124 -60.953 1.00 90.06 92 VAL A C 1
ATOM 742 O O . VAL A 1 92 ? 40.928 13.466 -59.947 1.00 90.06 92 VAL A O 1
ATOM 745 N N . ALA A 1 93 ? 40.877 15.418 -61.061 1.00 89.38 93 ALA A N 1
ATOM 746 C CA . ALA A 1 93 ? 40.230 16.164 -59.987 1.00 89.38 93 ALA A CA 1
ATOM 747 C C . ALA A 1 93 ? 38.856 15.576 -59.629 1.00 89.38 93 ALA A C 1
ATOM 749 O O . ALA A 1 93 ? 38.571 15.352 -58.453 1.00 89.38 93 ALA A O 1
ATOM 750 N N . LEU A 1 94 ? 38.026 15.263 -60.628 1.00 91.44 94 LEU A N 1
ATOM 751 C CA . LEU A 1 94 ? 36.704 14.678 -60.414 1.00 91.44 94 LEU A CA 1
ATOM 752 C C . LEU A 1 94 ? 36.797 13.270 -59.813 1.00 91.44 94 LEU A C 1
ATOM 754 O O . LEU A 1 94 ? 36.052 12.957 -58.891 1.00 91.44 94 LEU A O 1
ATOM 758 N N . SER A 1 95 ? 37.731 12.435 -60.274 1.00 89.19 95 SER A N 1
ATOM 759 C CA . SER A 1 95 ? 37.948 11.103 -59.704 1.00 89.19 95 SER A CA 1
ATOM 760 C C . SER A 1 95 ? 38.393 11.161 -58.242 1.00 89.19 95 SER A C 1
ATOM 762 O O . SER A 1 95 ? 37.910 10.368 -57.437 1.00 89.19 95 SER A O 1
ATOM 764 N N . LEU A 1 96 ? 39.260 12.113 -57.877 1.00 88.25 96 LEU A N 1
ATOM 765 C CA . LEU A 1 96 ? 39.654 12.335 -56.482 1.00 88.25 96 LEU A CA 1
ATOM 766 C C . LEU A 1 96 ? 38.470 12.814 -55.631 1.00 88.25 96 LEU A C 1
ATOM 768 O O . LEU A 1 96 ? 38.284 12.323 -54.521 1.00 88.25 96 LEU A O 1
ATOM 772 N N . LEU A 1 97 ? 37.640 13.723 -56.154 1.00 90.19 97 LEU A N 1
ATOM 773 C CA . LEU A 1 97 ? 36.439 14.193 -55.457 1.00 90.19 97 LEU A CA 1
ATOM 774 C C . LEU A 1 97 ? 35.418 13.069 -55.247 1.00 90.19 97 LEU A C 1
ATOM 776 O O . LEU A 1 97 ? 34.912 12.915 -54.138 1.00 90.19 97 LEU A O 1
ATOM 780 N N . ILE A 1 98 ? 35.147 12.260 -56.275 1.00 90.50 98 ILE A N 1
ATOM 781 C CA . ILE A 1 98 ? 34.227 11.115 -56.186 1.00 90.50 98 ILE A CA 1
ATOM 782 C C . ILE A 1 98 ? 34.761 10.078 -55.196 1.00 90.50 98 ILE A C 1
ATOM 784 O O . ILE A 1 98 ? 34.012 9.606 -54.342 1.00 90.50 98 ILE A O 1
ATOM 788 N N . HIS A 1 99 ? 36.054 9.747 -55.261 1.00 89.81 99 HIS A N 1
ATOM 789 C CA . HIS A 1 99 ? 36.664 8.815 -54.315 1.00 89.81 99 HIS A CA 1
ATOM 790 C C . HIS A 1 99 ? 36.578 9.340 -52.877 1.00 89.81 99 HIS A C 1
ATOM 792 O O . HIS A 1 99 ? 36.193 8.590 -51.983 1.00 89.81 99 HIS A O 1
ATOM 798 N N . GLY A 1 100 ? 36.841 10.633 -52.671 1.00 88.69 100 GLY A N 1
ATOM 799 C CA . GLY A 1 100 ? 36.687 11.282 -51.374 1.00 88.69 100 GLY A CA 1
ATOM 800 C C . GLY A 1 100 ? 35.279 11.222 -50.837 1.00 88.69 100 GLY A C 1
ATOM 801 O O . GLY A 1 100 ? 35.100 10.801 -49.702 1.00 88.69 100 GLY A O 1
ATOM 802 N N . LEU A 1 101 ? 34.296 11.575 -51.662 1.00 92.44 101 LEU A N 1
ATOM 803 C CA . LEU A 1 101 ? 32.889 11.517 -51.293 1.00 92.44 101 LEU A CA 1
ATOM 804 C C . LEU A 1 101 ? 32.469 10.096 -50.902 1.00 92.44 101 LEU A C 1
ATOM 806 O O . LEU A 1 101 ? 31.782 9.915 -49.904 1.00 92.44 101 LEU A O 1
ATOM 810 N N . PHE A 1 102 ? 32.883 9.084 -51.667 1.00 92.88 102 PHE A N 1
ATOM 811 C CA . PHE A 1 102 ? 32.506 7.695 -51.395 1.00 92.88 102 PHE A CA 1
ATOM 812 C C . PHE A 1 102 ? 33.181 7.163 -50.132 1.00 92.88 102 PHE A C 1
ATOM 814 O O . PHE A 1 102 ? 32.533 6.498 -49.327 1.00 92.88 102 PHE A O 1
ATOM 821 N N . TYR A 1 103 ? 34.457 7.492 -49.932 1.00 89.81 103 TYR A N 1
ATOM 822 C CA . TYR A 1 103 ? 35.198 7.097 -48.742 1.00 89.81 103 TYR A CA 1
ATOM 823 C C . TYR A 1 103 ? 34.640 7.759 -47.477 1.00 89.81 103 TYR A C 1
ATOM 825 O O . TYR A 1 103 ? 34.382 7.071 -46.491 1.00 89.81 103 TYR A O 1
ATOM 833 N N . THR A 1 104 ? 34.405 9.076 -47.497 1.00 89.06 104 THR A N 1
ATOM 834 C CA . THR A 1 104 ? 33.854 9.788 -46.335 1.00 89.06 104 THR A CA 1
ATOM 835 C C . THR A 1 104 ? 32.425 9.357 -46.040 1.00 89.06 104 THR A C 1
ATOM 837 O O . THR A 1 104 ? 32.085 9.174 -44.874 1.00 89.06 104 THR A O 1
ATOM 840 N N . HIS A 1 105 ? 31.602 9.132 -47.068 1.00 91.00 105 HIS A N 1
ATOM 841 C CA . HIS A 1 105 ? 30.257 8.590 -46.898 1.00 91.00 105 HIS A CA 1
ATOM 842 C C . HIS A 1 105 ? 30.283 7.242 -46.167 1.00 91.00 105 HIS A C 1
ATOM 844 O O . HIS A 1 105 ? 29.593 7.080 -45.162 1.00 91.00 105 HIS A O 1
ATOM 850 N N . GLU A 1 106 ? 31.122 6.300 -46.610 1.00 88.62 106 GLU A N 1
ATOM 851 C CA . GLU A 1 106 ? 31.209 4.985 -45.970 1.00 88.62 106 GLU A CA 1
ATOM 852 C C . GLU A 1 106 ? 31.767 5.083 -44.541 1.00 88.62 106 GLU A C 1
ATOM 854 O O . GLU A 1 106 ? 31.234 4.461 -43.624 1.00 88.62 106 GLU A O 1
ATOM 859 N N . GLN A 1 107 ? 32.769 5.936 -44.301 1.00 88.44 107 GLN A N 1
ATOM 860 C CA . GLN A 1 107 ? 33.265 6.198 -42.945 1.00 88.44 107 GLN A CA 1
ATOM 861 C C . GLN A 1 107 ? 32.175 6.743 -42.015 1.00 88.44 107 GLN A C 1
ATOM 863 O O . GLN A 1 107 ? 32.023 6.249 -40.895 1.00 88.44 107 GLN A O 1
ATOM 868 N N . HIS A 1 108 ? 31.400 7.733 -42.464 1.00 89.69 108 HIS A N 1
ATOM 869 C CA . HIS A 1 108 ? 30.296 8.287 -41.682 1.00 89.69 108 HIS A CA 1
ATOM 870 C C . HIS A 1 108 ? 29.201 7.255 -41.430 1.00 89.69 108 HIS A C 1
ATOM 872 O O . HIS A 1 108 ? 28.637 7.223 -40.341 1.00 89.69 108 HIS A O 1
ATOM 878 N N . ARG A 1 109 ? 28.946 6.374 -42.395 1.00 89.69 109 ARG A N 1
ATOM 879 C CA . ARG A 1 109 ? 27.980 5.286 -42.266 1.00 89.69 109 ARG A CA 1
ATOM 880 C C . ARG A 1 109 ? 28.403 4.268 -41.206 1.00 89.69 109 ARG A C 1
ATOM 882 O O . ARG A 1 109 ? 27.595 3.904 -40.357 1.00 89.69 109 ARG A O 1
ATOM 889 N N . HIS A 1 110 ? 29.676 3.873 -41.184 1.00 88.81 110 HIS A N 1
ATOM 890 C CA . HIS A 1 110 ? 30.219 3.019 -40.122 1.00 88.81 110 HIS A CA 1
ATOM 891 C C . HIS A 1 110 ? 30.236 3.707 -38.753 1.00 88.81 110 HIS A C 1
ATOM 893 O O . HIS A 1 110 ? 29.956 3.061 -37.745 1.00 88.81 110 HIS A O 1
ATOM 899 N N . LEU A 1 111 ? 30.552 5.004 -38.696 1.00 89.25 111 LEU A N 1
ATOM 900 C CA . LEU A 1 111 ? 30.505 5.766 -37.448 1.00 89.25 111 LEU A CA 1
ATOM 901 C C . LEU A 1 111 ? 29.070 5.867 -36.914 1.00 89.25 111 LEU A C 1
ATOM 903 O O . LEU A 1 111 ? 28.844 5.611 -35.736 1.00 89.25 111 LEU A O 1
ATOM 907 N N . GLY A 1 112 ? 28.106 6.171 -37.786 1.00 89.31 112 GLY A N 1
ATOM 908 C CA . GLY A 1 112 ? 26.685 6.204 -37.450 1.00 89.31 112 GLY A CA 1
ATOM 909 C C . GLY A 1 112 ? 26.185 4.853 -36.945 1.00 89.31 112 GLY A C 1
ATOM 910 O O . GLY A 1 112 ? 25.504 4.804 -35.930 1.00 89.31 112 GLY A O 1
ATOM 911 N N . ALA A 1 113 ? 26.610 3.754 -37.574 1.00 90.06 113 ALA A N 1
ATOM 912 C CA . ALA A 1 113 ? 26.282 2.404 -37.121 1.00 90.06 113 ALA A CA 1
ATOM 913 C C . ALA A 1 113 ? 26.818 2.105 -35.709 1.00 90.06 113 ALA A C 1
ATOM 915 O O . ALA A 1 113 ? 26.121 1.495 -34.904 1.00 90.06 113 ALA A O 1
ATOM 916 N N . LYS A 1 114 ? 28.044 2.552 -35.393 1.00 90.75 114 LYS A N 1
ATOM 917 C CA . LYS A 1 114 ? 28.637 2.404 -34.052 1.00 90.75 114 LYS A CA 1
ATOM 918 C C . LYS A 1 114 ? 27.890 3.224 -32.999 1.00 90.75 114 LYS A C 1
ATOM 920 O O . LYS A 1 114 ? 27.660 2.719 -31.907 1.00 90.75 114 LYS A O 1
ATOM 925 N N . ILE A 1 115 ? 27.510 4.461 -33.328 1.00 90.44 115 ILE A N 1
ATOM 926 C CA . ILE A 1 115 ? 26.726 5.326 -32.433 1.00 90.44 115 ILE A CA 1
ATOM 927 C C . ILE A 1 115 ? 25.354 4.702 -32.178 1.00 90.44 115 ILE A C 1
ATOM 929 O O . ILE A 1 115 ? 24.976 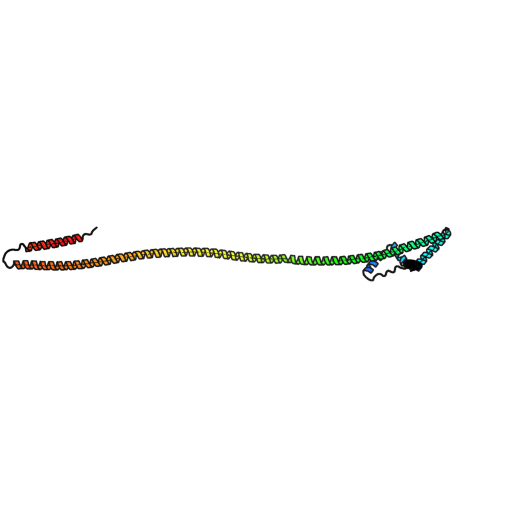4.528 -31.028 1.00 90.44 115 ILE A O 1
ATOM 933 N N . PHE A 1 116 ? 24.663 4.284 -33.240 1.00 91.69 116 PHE A N 1
ATOM 934 C CA . PHE A 1 116 ? 23.361 3.631 -33.145 1.00 91.69 116 PHE A CA 1
ATOM 935 C C . PHE A 1 116 ? 23.407 2.383 -32.255 1.00 91.69 116 PHE A C 1
ATOM 937 O O . PHE A 1 116 ? 22.592 2.249 -31.351 1.00 91.69 116 PHE A O 1
ATOM 944 N N . ALA A 1 117 ? 24.393 1.502 -32.456 1.00 91.50 117 ALA A N 1
ATOM 945 C CA . ALA A 1 117 ? 24.540 0.307 -31.629 1.00 91.50 117 ALA A CA 1
ATOM 946 C C . ALA A 1 117 ? 24.809 0.637 -30.151 1.00 91.50 117 ALA A C 1
ATOM 948 O O . ALA A 1 117 ? 24.287 -0.040 -29.270 1.00 91.50 117 ALA A O 1
ATOM 949 N N . ALA A 1 118 ? 25.599 1.676 -29.868 1.00 91.25 118 ALA A N 1
ATOM 950 C CA . ALA A 1 118 ? 25.847 2.120 -28.499 1.00 91.25 118 ALA A CA 1
ATOM 951 C C . ALA A 1 118 ? 24.584 2.705 -27.840 1.00 91.25 118 ALA A C 1
ATOM 953 O O . ALA A 1 118 ? 24.298 2.393 -26.687 1.00 91.25 118 ALA A O 1
ATOM 954 N N . GLU A 1 119 ? 23.819 3.521 -28.570 1.00 92.69 119 GLU A N 1
ATOM 955 C CA . GLU A 1 119 ? 22.559 4.101 -28.092 1.00 92.69 119 GLU A CA 1
ATOM 956 C C . GLU A 1 119 ? 21.488 3.029 -27.860 1.00 92.69 119 GLU A C 1
ATOM 958 O O . GLU A 1 119 ? 20.798 3.062 -26.843 1.00 92.69 119 GLU A O 1
ATOM 963 N N . GLU A 1 120 ? 21.369 2.051 -28.761 1.00 92.62 120 GLU A N 1
ATOM 964 C CA . GLU A 1 120 ? 20.411 0.951 -28.626 1.00 92.62 120 GLU A CA 1
ATOM 965 C C . GLU A 1 120 ? 20.745 0.056 -27.425 1.00 92.62 120 GLU A C 1
ATOM 967 O O . GLU A 1 120 ? 19.853 -0.270 -26.643 1.00 92.62 120 GLU A O 1
ATOM 972 N N . LEU A 1 121 ? 22.022 -0.280 -27.212 1.00 93.50 121 LEU A N 1
ATOM 973 C CA . LEU A 1 121 ? 22.448 -1.038 -26.030 1.00 93.50 121 LEU A CA 1
ATOM 974 C C . LEU A 1 121 ? 22.173 -0.282 -24.725 1.00 93.50 121 LEU A C 1
ATOM 976 O O . LEU A 1 121 ? 21.657 -0.879 -23.780 1.00 93.50 121 LEU A O 1
ATOM 980 N N . ALA A 1 122 ? 22.457 1.023 -24.686 1.00 91.56 122 ALA A N 1
ATOM 981 C CA . ALA A 1 122 ? 22.149 1.859 -23.527 1.00 91.56 122 ALA A CA 1
ATOM 982 C C . ALA A 1 122 ? 20.635 1.914 -23.256 1.00 91.56 122 ALA A C 1
ATOM 984 O O . ALA A 1 122 ? 20.202 1.747 -22.119 1.00 91.56 122 ALA A O 1
ATOM 985 N N . ALA A 1 123 ? 19.813 2.059 -24.301 1.00 91.50 123 ALA A N 1
ATOM 986 C CA . ALA A 1 123 ? 18.357 2.058 -24.169 1.00 91.50 123 ALA A CA 1
ATOM 987 C C . ALA A 1 123 ? 17.808 0.709 -23.669 1.00 91.50 123 ALA A C 1
ATOM 989 O O . ALA A 1 123 ? 16.868 0.679 -22.873 1.00 91.50 123 ALA A O 1
ATOM 990 N N . ILE A 1 124 ? 18.392 -0.413 -24.104 1.00 92.69 124 ILE A N 1
ATOM 991 C CA . ILE A 1 124 ? 18.035 -1.753 -23.614 1.00 92.69 124 ILE A CA 1
ATOM 992 C C . ILE A 1 124 ? 18.394 -1.904 -22.129 1.00 92.69 124 ILE A C 1
ATOM 994 O O . ILE A 1 124 ? 17.622 -2.495 -21.371 1.00 92.69 124 ILE A O 1
ATOM 998 N N . GLU A 1 125 ? 19.550 -1.396 -21.702 1.00 92.75 125 GLU A N 1
ATOM 999 C CA . GLU A 1 125 ? 19.968 -1.425 -20.297 1.00 92.75 125 GLU A CA 1
ATOM 1000 C C . GLU A 1 125 ? 19.035 -0.586 -19.411 1.00 92.75 125 GLU A C 1
ATOM 1002 O O . GLU A 1 125 ? 18.535 -1.088 -18.399 1.00 92.75 125 GLU A O 1
ATOM 1007 N N . ASP A 1 126 ? 18.702 0.632 -19.843 1.00 91.31 126 ASP A N 1
ATOM 1008 C CA . ASP A 1 126 ? 17.742 1.502 -19.159 1.00 91.31 126 ASP A CA 1
ATOM 1009 C C . ASP A 1 126 ? 16.352 0.855 -19.064 1.0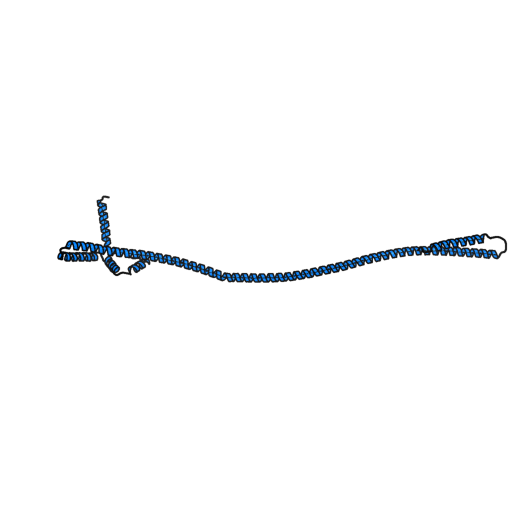0 91.31 126 ASP A C 1
ATOM 1011 O O . ASP A 1 126 ? 15.704 0.902 -18.013 1.00 91.31 126 ASP A O 1
ATOM 1015 N N . LEU A 1 127 ? 15.895 0.194 -20.135 1.00 92.50 127 LEU A N 1
ATOM 1016 C CA . LEU A 1 127 ? 14.615 -0.512 -20.137 1.00 92.50 127 LEU A CA 1
ATOM 1017 C C . LEU A 1 127 ? 14.612 -1.676 -19.139 1.00 92.50 127 LEU A C 1
ATOM 1019 O O . LEU A 1 127 ? 13.652 -1.822 -18.385 1.00 92.50 127 LEU A O 1
ATOM 1023 N N . LYS A 1 128 ? 15.692 -2.466 -19.078 1.00 92.81 128 LYS A N 1
ATOM 1024 C CA . LYS A 1 128 ? 15.841 -3.552 -18.092 1.00 92.81 128 LYS A CA 1
ATOM 1025 C C . LYS A 1 128 ? 15.824 -3.017 -16.661 1.00 92.81 128 LYS A C 1
ATOM 1027 O O . LYS A 1 128 ? 15.172 -3.604 -15.797 1.00 92.81 128 LYS A O 1
ATOM 1032 N N . ALA A 1 129 ? 16.510 -1.905 -16.399 1.00 89.50 129 ALA A N 1
ATOM 1033 C CA . ALA A 1 129 ? 16.492 -1.264 -15.087 1.00 89.50 129 ALA A CA 1
ATOM 1034 C C . ALA A 1 129 ? 15.081 -0.769 -14.721 1.00 89.50 129 ALA A C 1
ATOM 1036 O O . ALA A 1 129 ? 14.613 -0.986 -13.600 1.00 89.50 129 ALA A O 1
ATOM 1037 N N . SER A 1 130 ? 14.373 -0.162 -15.678 1.00 89.31 130 SER A N 1
ATOM 1038 C CA . SER A 1 130 ? 12.992 0.298 -15.501 1.00 89.31 130 SER A CA 1
ATOM 1039 C C . SER A 1 130 ? 12.024 -0.859 -15.228 1.00 89.31 130 SER A C 1
ATOM 1041 O O . SER A 1 130 ? 11.225 -0.786 -14.294 1.00 89.31 130 SER A O 1
ATOM 1043 N N . GLU A 1 131 ? 12.143 -1.962 -15.969 1.00 92.25 131 GLU A N 1
ATOM 1044 C CA . GLU A 1 131 ? 11.344 -3.175 -15.771 1.00 92.25 131 GLU A CA 1
ATOM 1045 C C . GLU A 1 131 ? 11.556 -3.764 -14.370 1.00 92.25 131 GLU A C 1
ATOM 1047 O O . GLU A 1 131 ? 10.594 -4.094 -13.675 1.00 92.25 131 GLU A O 1
ATOM 1052 N N . GLN A 1 132 ? 12.806 -3.838 -13.902 1.00 90.19 132 GLN A N 1
ATOM 1053 C CA . GLN A 1 132 ? 13.110 -4.300 -12.546 1.00 90.19 132 GLN A CA 1
ATOM 1054 C C . GLN A 1 132 ? 12.486 -3.400 -11.473 1.00 90.19 132 GLN A C 1
ATOM 1056 O O . GLN A 1 132 ? 11.924 -3.904 -10.497 1.00 90.19 132 GLN A O 1
ATOM 1061 N N . MET A 1 133 ? 12.559 -2.076 -11.646 1.00 89.94 133 MET A N 1
ATOM 1062 C CA . MET A 1 133 ? 11.913 -1.130 -10.734 1.00 89.94 133 MET A CA 1
ATOM 1063 C C . MET A 1 133 ? 10.396 -1.319 -10.712 1.00 89.94 133 MET A C 1
ATOM 1065 O O . MET A 1 133 ? 9.809 -1.354 -9.629 1.00 89.94 133 MET A O 1
ATOM 1069 N N . PHE A 1 134 ? 9.777 -1.479 -11.884 1.00 89.25 134 PHE A N 1
ATOM 1070 C CA . PHE A 1 134 ? 8.343 -1.712 -12.006 1.00 89.25 134 PHE A CA 1
ATOM 1071 C C . PHE A 1 134 ? 7.932 -3.014 -11.313 1.00 89.25 134 PHE A C 1
ATOM 1073 O O . PHE A 1 134 ? 7.074 -2.988 -10.438 1.00 89.25 134 PHE A O 1
ATOM 1080 N N . ASN A 1 135 ? 8.613 -4.125 -11.597 1.00 91.69 135 ASN A N 1
ATOM 1081 C CA . ASN A 1 135 ? 8.323 -5.423 -10.985 1.00 91.69 135 ASN A CA 1
ATOM 1082 C C . ASN A 1 135 ? 8.466 -5.393 -9.454 1.00 91.69 135 ASN A C 1
ATOM 1084 O O . ASN A 1 135 ? 7.642 -5.962 -8.738 1.00 91.69 135 ASN A O 1
ATOM 1088 N N . ASN A 1 136 ? 9.474 -4.689 -8.929 1.00 91.50 136 ASN A N 1
ATOM 1089 C CA . ASN A 1 136 ? 9.634 -4.501 -7.486 1.00 91.50 136 ASN A CA 1
ATOM 1090 C C . ASN A 1 136 ? 8.501 -3.646 -6.892 1.00 91.50 136 ASN A C 1
ATOM 1092 O O . ASN A 1 136 ? 7.981 -3.959 -5.822 1.00 91.50 136 ASN A O 1
ATOM 1096 N N . ALA A 1 137 ? 8.097 -2.575 -7.581 1.00 88.31 137 ALA A N 1
ATOM 1097 C CA . ALA A 1 137 ? 6.974 -1.746 -7.156 1.00 88.31 137 ALA A CA 1
ATOM 1098 C C . ALA A 1 137 ? 5.657 -2.539 -7.144 1.00 88.31 137 ALA A C 1
ATOM 1100 O O . ALA A 1 137 ? 4.923 -2.466 -6.160 1.00 88.31 137 ALA A O 1
ATOM 1101 N N . THR A 1 138 ? 5.396 -3.347 -8.175 1.00 91.38 138 THR A N 1
ATOM 1102 C CA . THR A 1 138 ? 4.233 -4.239 -8.246 1.00 91.38 138 THR A CA 1
ATOM 1103 C C . THR A 1 138 ? 4.255 -5.270 -7.123 1.00 91.38 138 THR A C 1
ATOM 1105 O O . THR A 1 138 ? 3.275 -5.393 -6.402 1.00 91.38 138 THR A O 1
ATOM 1108 N N . SER A 1 139 ? 5.390 -5.934 -6.882 1.00 91.25 139 SER A N 1
ATOM 1109 C CA . SER A 1 139 ? 5.507 -6.916 -5.795 1.00 91.25 139 SER A CA 1
ATOM 1110 C C . SER A 1 139 ? 5.258 -6.302 -4.412 1.00 91.25 139 SER A C 1
ATOM 1112 O O . SER A 1 139 ? 4.589 -6.910 -3.575 1.00 91.25 139 SER A O 1
ATOM 1114 N N . LYS A 1 140 ? 5.751 -5.081 -4.165 1.00 91.06 140 LYS A N 1
ATOM 1115 C CA . LYS A 1 140 ? 5.463 -4.347 -2.923 1.00 91.06 140 LYS A CA 1
ATOM 1116 C C . LYS A 1 140 ? 3.986 -3.988 -2.800 1.00 91.06 140 LYS A C 1
ATOM 1118 O O . LYS A 1 140 ? 3.435 -4.088 -1.708 1.00 91.06 140 LYS A O 1
ATOM 1123 N N . LEU A 1 141 ? 3.359 -3.566 -3.896 1.00 90.25 141 LEU A N 1
ATOM 1124 C CA . LEU A 1 141 ? 1.935 -3.255 -3.914 1.00 90.25 141 LEU A CA 1
ATOM 1125 C C . LEU A 1 141 ? 1.096 -4.504 -3.618 1.00 90.25 141 LEU A C 1
ATOM 1127 O O . LEU A 1 141 ? 0.207 -4.433 -2.777 1.00 90.25 141 LEU A O 1
ATOM 1131 N N . ASP A 1 142 ? 1.422 -5.644 -4.227 1.00 90.12 142 ASP A N 1
ATOM 1132 C CA . ASP A 1 142 ? 0.725 -6.913 -3.992 1.00 90.12 142 ASP A CA 1
ATOM 1133 C C . ASP A 1 142 ? 0.821 -7.351 -2.524 1.00 90.12 142 ASP A C 1
ATOM 1135 O O . ASP A 1 142 ? -0.178 -7.758 -1.933 1.00 90.12 142 ASP A O 1
ATOM 1139 N N . ALA A 1 143 ? 1.994 -7.203 -1.897 1.00 88.38 143 ALA A N 1
ATOM 1140 C CA . ALA A 1 143 ? 2.167 -7.500 -0.475 1.00 88.38 143 ALA A CA 1
ATOM 1141 C C . ALA A 1 143 ? 1.269 -6.622 0.417 1.00 88.38 143 ALA A C 1
ATOM 1143 O O . ALA A 1 143 ? 0.619 -7.128 1.330 1.00 88.38 143 ALA A O 1
ATOM 1144 N N . VAL A 1 144 ? 1.185 -5.321 0.117 1.00 89.50 144 VAL A N 1
ATOM 1145 C CA . VAL A 1 144 ? 0.309 -4.382 0.836 1.00 89.50 144 VAL A CA 1
ATOM 1146 C C . VAL A 1 144 ? -1.168 -4.724 0.624 1.00 89.50 144 VAL A C 1
ATOM 1148 O O . VAL A 1 144 ? -1.957 -4.640 1.562 1.00 89.50 144 VAL A O 1
ATOM 1151 N N . VAL A 1 145 ? -1.559 -5.138 -0.584 1.00 88.94 145 VAL A N 1
ATOM 1152 C CA . VAL A 1 145 ? -2.935 -5.569 -0.876 1.00 88.94 145 VAL A CA 1
ATOM 1153 C C . VAL A 1 145 ? -3.299 -6.825 -0.084 1.00 88.94 145 VAL A C 1
ATOM 1155 O O . VAL A 1 145 ? -4.400 -6.885 0.464 1.00 88.94 145 VAL A O 1
ATOM 1158 N N . ILE A 1 146 ? -2.394 -7.803 0.025 1.00 85.06 146 ILE A N 1
ATOM 1159 C CA . ILE A 1 146 ? -2.609 -9.005 0.845 1.00 85.06 146 ILE A CA 1
ATOM 1160 C C . ILE A 1 146 ? -2.812 -8.611 2.315 1.00 85.06 146 ILE A C 1
ATOM 1162 O O . ILE A 1 146 ? -3.816 -8.990 2.913 1.00 85.06 146 ILE A O 1
ATOM 1166 N N . GLU A 1 147 ? -1.934 -7.772 2.871 1.00 82.81 147 GLU A N 1
ATOM 1167 C CA . GLU A 1 147 ? -2.044 -7.309 4.262 1.00 82.81 147 GLU A CA 1
ATOM 1168 C C . GLU A 1 147 ? -3.357 -6.546 4.526 1.00 82.81 147 GLU A C 1
ATOM 1170 O O . GLU A 1 147 ? -4.037 -6.774 5.530 1.00 82.81 147 GLU A O 1
ATOM 1175 N N . LEU A 1 148 ? -3.762 -5.675 3.596 1.00 82.75 148 LEU A N 1
ATOM 1176 C CA . LEU A 1 148 ? -5.034 -4.948 3.664 1.00 82.75 148 LEU A CA 1
ATOM 1177 C C . LEU A 1 148 ? -6.256 -5.857 3.513 1.00 82.75 148 LEU A C 1
ATOM 1179 O O . LEU A 1 148 ? -7.328 -5.506 3.999 1.00 82.75 148 LEU A O 1
ATOM 1183 N N . THR A 1 149 ? -6.120 -7.003 2.848 1.00 83.06 149 THR A N 1
ATOM 1184 C CA . THR A 1 149 ? -7.210 -7.977 2.700 1.00 83.06 149 THR A CA 1
ATOM 1185 C C . THR A 1 149 ? -7.445 -8.750 4.000 1.00 83.06 149 THR A C 1
ATOM 1187 O O . THR A 1 149 ? -8.591 -9.072 4.318 1.00 83.06 149 THR A O 1
ATOM 1190 N N . ASP A 1 150 ? -6.395 -8.973 4.794 1.00 83.19 150 ASP A N 1
ATOM 1191 C CA . ASP A 1 150 ? -6.477 -9.696 6.069 1.00 83.19 150 ASP A CA 1
ATOM 1192 C C . ASP A 1 150 ? -6.929 -8.805 7.243 1.00 83.19 150 ASP A C 1
ATOM 1194 O O . ASP A 1 150 ? -7.600 -9.274 8.170 1.00 83.19 150 ASP A O 1
ATOM 1198 N N . GLN A 1 151 ? -6.627 -7.501 7.204 1.00 85.06 151 GLN A N 1
ATOM 1199 C CA . GLN A 1 151 ? -7.021 -6.549 8.254 1.00 85.06 151 GLN A CA 1
ATOM 1200 C C . GLN A 1 151 ? -8.526 -6.543 8.594 1.00 85.06 151 GLN A C 1
ATOM 1202 O O . GLN A 1 151 ? -8.853 -6.559 9.785 1.00 85.06 151 GLN A O 1
ATOM 1207 N N . PRO A 1 152 ? -9.464 -6.539 7.624 1.00 85.00 152 PRO A N 1
ATOM 1208 C CA . PRO A 1 152 ? -10.896 -6.604 7.901 1.00 85.00 152 PRO A CA 1
ATOM 1209 C C . PRO A 1 152 ? -11.294 -7.810 8.751 1.00 85.00 152 PRO A C 1
ATOM 1211 O O . PRO A 1 152 ? -12.154 -7.682 9.620 1.00 85.00 152 PRO A O 1
ATOM 1214 N N . LEU A 1 153 ? -10.654 -8.962 8.537 1.00 85.69 153 LEU A N 1
ATOM 1215 C CA . LEU A 1 153 ? -10.977 -10.204 9.235 1.00 85.69 153 LEU A CA 1
ATOM 1216 C C . LEU A 1 153 ? -10.501 -10.152 10.694 1.00 85.69 153 LEU A C 1
ATOM 1218 O O . LEU A 1 153 ? -11.249 -10.511 11.603 1.00 85.69 153 LEU A O 1
ATOM 1222 N N . ILE A 1 154 ? -9.310 -9.590 10.928 1.00 87.88 154 ILE A N 1
ATOM 1223 C CA . ILE A 1 154 ? -8.783 -9.321 12.276 1.00 87.88 154 ILE A CA 1
ATOM 1224 C C . ILE A 1 154 ? -9.681 -8.322 13.017 1.00 87.88 154 ILE A C 1
ATOM 1226 O O . ILE A 1 154 ? -10.040 -8.545 14.176 1.00 87.88 154 ILE A O 1
ATOM 1230 N N . LEU A 1 155 ? -10.076 -7.229 12.357 1.00 89.75 155 LEU A N 1
ATOM 1231 C CA . LEU A 1 155 ? -10.964 -6.223 12.944 1.00 89.75 155 LEU A CA 1
ATOM 1232 C C . LEU A 1 155 ? -12.349 -6.801 13.255 1.00 89.75 155 LEU A C 1
ATOM 1234 O O . LEU A 1 155 ? -12.915 -6.500 14.306 1.00 89.75 155 LEU A O 1
ATOM 1238 N N . GLN A 1 156 ? -12.880 -7.662 12.387 1.00 92.31 156 GLN A N 1
ATOM 1239 C CA . GLN A 1 156 ? -14.147 -8.350 12.615 1.00 92.31 156 GLN A CA 1
ATOM 1240 C C . GLN A 1 156 ? -14.067 -9.298 13.819 1.00 92.31 156 GLN A C 1
ATOM 1242 O O . GLN A 1 156 ? -14.989 -9.327 14.636 1.00 92.31 156 GLN A O 1
ATOM 1247 N N . GLU A 1 157 ? -12.963 -10.033 13.981 1.00 92.06 157 GLU A N 1
ATOM 1248 C CA . GLU A 1 157 ? -12.748 -10.896 15.146 1.00 92.06 157 GLU A CA 1
ATOM 1249 C C . GLU A 1 157 ? -12.646 -10.079 16.446 1.00 92.06 157 GLU A C 1
ATOM 1251 O O . GLU A 1 157 ? -13.249 -10.436 17.462 1.00 92.06 157 GLU A O 1
ATOM 1256 N N . GLN A 1 158 ? -11.927 -8.952 16.423 1.00 92.56 158 GLN A N 1
ATOM 1257 C CA . GLN A 1 158 ? -11.839 -8.045 17.571 1.00 92.56 158 GLN A CA 1
ATOM 1258 C C . GLN A 1 158 ? -13.200 -7.432 17.922 1.00 92.56 158 GLN A C 1
ATOM 1260 O O . GLN A 1 158 ? -13.562 -7.385 19.099 1.00 92.56 158 GLN A O 1
ATOM 1265 N N . ALA A 1 159 ? -13.985 -7.025 16.921 1.00 92.81 159 ALA A N 1
ATOM 1266 C CA . ALA A 1 159 ? -15.340 -6.521 17.126 1.00 92.81 159 ALA A CA 1
ATOM 1267 C C . ALA A 1 159 ? -16.253 -7.585 17.758 1.00 92.81 159 ALA A C 1
ATOM 1269 O O . ALA A 1 159 ? -16.995 -7.279 18.690 1.00 92.81 159 ALA A O 1
ATOM 1270 N N . ALA A 1 160 ? -16.155 -8.843 17.316 1.00 93.00 160 ALA A N 1
ATOM 1271 C CA . ALA A 1 160 ? -16.911 -9.950 17.898 1.00 93.00 160 ALA A CA 1
ATOM 1272 C C . ALA A 1 160 ? -16.521 -10.222 19.365 1.00 93.00 160 ALA A C 1
ATOM 1274 O O . ALA A 1 160 ? -17.395 -10.451 20.202 1.00 93.00 160 ALA A O 1
ATOM 1275 N N . LYS A 1 161 ? -15.225 -10.152 19.705 1.00 93.94 161 LYS A N 1
ATOM 1276 C CA . LYS A 1 161 ? -14.750 -10.282 21.097 1.00 93.94 161 LYS A CA 1
ATOM 1277 C C . LYS A 1 161 ? -15.285 -9.161 21.988 1.00 93.94 161 LYS A C 1
ATOM 1279 O O . LYS A 1 161 ? -15.771 -9.442 23.082 1.00 93.94 161 LYS A O 1
ATOM 1284 N N . LEU A 1 162 ? -15.246 -7.918 21.508 1.00 94.25 162 LEU A N 1
ATOM 1285 C CA . LEU A 1 162 ? -15.778 -6.764 22.237 1.00 94.25 162 LEU A CA 1
ATOM 1286 C C . LEU A 1 162 ? -17.291 -6.860 22.459 1.00 94.25 162 LEU A C 1
ATOM 1288 O O . LEU A 1 162 ? -17.767 -6.525 23.543 1.00 94.25 162 LEU A O 1
ATOM 1292 N N . ASP A 1 163 ? -18.054 -7.342 21.474 1.00 95.75 163 ASP A N 1
ATOM 1293 C CA . ASP A 1 163 ? -19.498 -7.536 21.649 1.00 95.75 163 ASP A CA 1
ATOM 1294 C C . ASP A 1 163 ? -19.802 -8.603 22.714 1.00 95.75 163 ASP A C 1
ATOM 1296 O O . ASP A 1 163 ? -20.661 -8.406 23.575 1.00 95.75 163 ASP A O 1
ATOM 1300 N N . LEU A 1 164 ? -19.030 -9.692 22.740 1.00 94.69 164 LEU A N 1
ATOM 1301 C CA . LEU A 1 164 ? -19.169 -10.737 23.753 1.00 94.69 164 LEU A CA 1
ATOM 1302 C C . LEU A 1 164 ? -18.817 -10.231 25.163 1.00 94.69 164 LEU A C 1
ATOM 1304 O O . LEU A 1 164 ? -19.535 -10.516 26.126 1.00 94.69 164 LEU A O 1
ATOM 1308 N N . GLU A 1 165 ? -17.757 -9.430 25.302 1.00 94.94 165 GLU A N 1
ATOM 1309 C CA . GLU A 1 165 ? -17.432 -8.761 26.568 1.00 94.94 165 GLU A CA 1
ATOM 1310 C C . GLU A 1 165 ? -18.537 -7.793 27.004 1.00 94.94 165 GLU A C 1
ATOM 1312 O O . GLU A 1 165 ? -18.938 -7.796 28.172 1.00 94.94 165 GLU A O 1
ATOM 1317 N N . ARG A 1 166 ? -19.104 -7.022 26.070 1.00 94.56 166 ARG A N 1
ATOM 1318 C CA . ARG A 1 166 ? -20.236 -6.129 26.343 1.00 94.56 166 ARG A CA 1
ATOM 1319 C C . ARG A 1 166 ? -21.458 -6.898 26.847 1.00 94.56 166 ARG A C 1
ATOM 1321 O O . ARG A 1 166 ? -22.097 -6.462 27.810 1.00 94.56 166 ARG A O 1
ATOM 1328 N N . GLN A 1 167 ? -21.788 -8.036 26.239 1.00 94.31 167 GLN A N 1
ATOM 1329 C CA . GLN A 1 167 ? -22.895 -8.889 26.683 1.00 94.31 167 GLN A CA 1
ATOM 1330 C C . GLN A 1 167 ? -22.650 -9.447 28.092 1.00 94.31 167 GLN A C 1
ATOM 1332 O O . GLN A 1 167 ? -23.560 -9.449 28.929 1.00 94.31 167 GLN A O 1
ATOM 1337 N N . LYS A 1 168 ? -21.410 -9.850 28.398 1.00 94.25 168 LYS A N 1
ATOM 1338 C CA . LYS A 1 168 ? -21.016 -10.299 29.740 1.00 94.25 168 LYS A CA 1
ATOM 1339 C C . LYS A 1 168 ? -21.183 -9.190 30.779 1.00 94.25 168 LYS A C 1
ATOM 1341 O O . LYS A 1 168 ? -21.807 -9.431 31.811 1.00 94.25 168 LYS A O 1
ATOM 1346 N N . ILE A 1 169 ? -20.695 -7.981 30.495 1.00 94.00 169 ILE A N 1
ATOM 1347 C CA . ILE A 1 169 ? -20.845 -6.816 31.383 1.00 94.00 169 ILE A CA 1
ATOM 1348 C C . ILE A 1 169 ? -22.325 -6.494 31.599 1.00 94.00 169 ILE A C 1
ATOM 1350 O O . ILE A 1 169 ? -22.752 -6.286 32.730 1.00 94.00 169 ILE A O 1
ATOM 1354 N N . THR A 1 170 ? -23.129 -6.514 30.535 1.00 94.94 170 THR A N 1
ATOM 1355 C CA . THR A 1 170 ? -24.578 -6.270 30.621 1.00 94.94 170 THR A CA 1
ATOM 1356 C C . THR A 1 170 ? -25.259 -7.293 31.532 1.00 94.94 170 THR A C 1
ATOM 1358 O O . THR A 1 170 ? -26.049 -6.929 32.399 1.00 94.94 170 THR A O 1
ATOM 1361 N N . THR A 1 171 ? -24.902 -8.572 31.394 1.00 94.62 171 THR A N 1
ATOM 1362 C CA . THR A 1 171 ? -25.430 -9.654 32.238 1.00 94.62 171 THR A CA 1
ATOM 1363 C C . THR A 1 171 ? -25.033 -9.470 33.703 1.00 94.62 171 THR A C 1
ATOM 1365 O O . THR A 1 171 ? -25.872 -9.601 34.592 1.00 94.62 171 THR A O 1
ATOM 1368 N N . GLN A 1 172 ? -23.770 -9.123 33.964 1.00 94.56 172 GLN A N 1
ATOM 1369 C CA . GLN A 1 172 ? -23.277 -8.842 35.314 1.00 94.56 172 GLN A CA 1
ATOM 1370 C C . GLN A 1 172 ? -23.971 -7.628 35.936 1.00 94.56 172 GLN A C 1
ATOM 1372 O O . GLN A 1 172 ? -24.340 -7.677 37.105 1.00 94.56 172 GLN A O 1
ATOM 1377 N N . ASN A 1 173 ? -24.200 -6.570 35.158 1.00 93.31 173 ASN A N 1
ATOM 1378 C CA . ASN A 1 173 ? -24.895 -5.375 35.623 1.00 93.31 173 ASN A CA 1
ATOM 1379 C C . ASN A 1 173 ? -26.358 -5.674 35.987 1.00 93.31 173 ASN A C 1
ATOM 1381 O O . ASN A 1 173 ? -26.834 -5.246 37.034 1.00 93.31 173 ASN A O 1
ATOM 1385 N N . ASN A 1 174 ? -27.051 -6.475 35.173 1.00 92.12 174 ASN A N 1
ATOM 1386 C CA . ASN A 1 174 ? -28.413 -6.915 35.481 1.00 92.12 174 ASN A CA 1
ATOM 1387 C C . ASN A 1 174 ? -28.456 -7.762 36.763 1.00 92.12 174 ASN A C 1
ATOM 1389 O O . ASN A 1 174 ? -29.313 -7.540 37.614 1.00 92.12 174 ASN A O 1
ATOM 1393 N N . ALA A 1 175 ? -27.511 -8.693 36.934 1.00 94.06 175 ALA A N 1
ATOM 1394 C CA . ALA A 1 175 ? -27.407 -9.485 38.158 1.00 94.06 175 ALA A CA 1
ATOM 1395 C C . ALA A 1 175 ? -27.146 -8.603 39.390 1.00 94.06 175 ALA A C 1
ATOM 1397 O O . ALA A 1 175 ? -27.756 -8.811 40.435 1.00 94.06 175 ALA A O 1
ATOM 1398 N N . LEU A 1 176 ? -26.284 -7.590 39.260 1.00 93.75 176 LEU A N 1
ATOM 1399 C CA . LEU A 1 176 ? -26.003 -6.643 40.336 1.00 93.75 176 LEU A CA 1
ATOM 1400 C C . LEU A 1 176 ? -27.241 -5.814 40.698 1.00 93.75 176 LEU A C 1
ATOM 1402 O O . LEU A 1 176 ? -27.519 -5.637 41.878 1.00 93.75 176 LEU A O 1
ATOM 1406 N N . SER A 1 177 ? -28.014 -5.368 39.704 1.00 94.19 177 SER A N 1
ATOM 1407 C CA . SER A 1 177 ? -29.267 -4.638 39.929 1.00 94.19 177 SER A CA 1
ATOM 1408 C C . SER A 1 177 ? -30.272 -5.457 40.742 1.00 94.19 177 SER A C 1
ATOM 1410 O O . SER A 1 177 ? -30.879 -4.927 41.666 1.00 94.19 177 SER A O 1
ATOM 1412 N N . ILE A 1 178 ? -30.408 -6.753 40.441 1.00 94.19 178 ILE A N 1
ATOM 1413 C CA . ILE A 1 178 ? -31.286 -7.664 41.192 1.00 94.19 178 ILE A CA 1
ATOM 1414 C C . ILE A 1 178 ? -30.800 -7.814 42.640 1.00 94.19 178 ILE A C 1
ATOM 1416 O O . ILE A 1 178 ? -31.602 -7.816 43.571 1.00 94.19 178 ILE A O 1
ATOM 1420 N N . ILE A 1 179 ? -29.484 -7.927 42.849 1.00 93.88 179 ILE A N 1
ATOM 1421 C CA . ILE A 1 179 ? -28.903 -8.019 44.196 1.00 93.88 179 ILE A CA 1
ATOM 1422 C C . ILE A 1 179 ? -29.176 -6.739 44.993 1.00 93.88 179 ILE A C 1
ATOM 1424 O O . ILE A 1 179 ? -29.523 -6.832 46.166 1.00 93.88 179 ILE A O 1
ATOM 1428 N N . VAL A 1 180 ? -29.044 -5.562 44.375 1.00 93.25 180 VAL A N 1
ATOM 1429 C CA . VAL A 1 180 ? -29.335 -4.277 45.032 1.00 93.25 180 VAL A CA 1
ATOM 1430 C C . VAL A 1 180 ? -30.791 -4.223 45.493 1.00 93.25 180 VAL A C 1
ATOM 1432 O O . VAL A 1 180 ? -31.034 -3.952 46.664 1.00 93.25 180 VAL A O 1
ATOM 1435 N N . GLU A 1 181 ? -31.741 -4.570 44.625 1.00 93.44 181 GLU A N 1
ATOM 1436 C CA . GLU A 1 181 ? -33.171 -4.598 44.968 1.00 93.44 181 GLU A CA 1
ATOM 1437 C C . GLU A 1 181 ? -33.477 -5.589 46.108 1.00 93.44 181 GLU A C 1
ATOM 1439 O O . GLU A 1 181 ? -34.231 -5.283 47.038 1.00 93.44 181 GLU A O 1
ATOM 1444 N N . ALA A 1 182 ? -32.840 -6.765 46.090 1.00 92.44 182 ALA A N 1
ATOM 1445 C CA . ALA A 1 182 ? -32.977 -7.753 47.158 1.00 92.44 182 ALA A CA 1
ATOM 1446 C C . ALA A 1 182 ? -32.421 -7.238 48.498 1.00 92.44 182 ALA A C 1
ATOM 1448 O O . ALA A 1 182 ? -33.052 -7.421 49.539 1.00 92.44 182 ALA A O 1
ATOM 1449 N N . VAL A 1 183 ? -31.267 -6.562 48.484 1.00 92.56 183 VAL A N 1
ATOM 1450 C CA . VAL A 1 183 ? -30.659 -5.965 49.685 1.00 92.56 183 VAL A CA 1
ATOM 1451 C C . VAL A 1 183 ? -31.508 -4.818 50.228 1.00 92.56 183 VAL A C 1
ATOM 1453 O O . VAL A 1 183 ? -31.683 -4.726 51.442 1.00 92.56 183 VAL A O 1
ATOM 1456 N N . GLU A 1 184 ? -32.062 -3.959 49.371 1.00 93.19 184 GLU A N 1
ATOM 1457 C CA . GLU A 1 184 ? -32.975 -2.885 49.788 1.00 93.19 184 GLU A CA 1
ATOM 1458 C C . GLU A 1 184 ? -34.239 -3.445 50.454 1.00 93.19 184 GLU A C 1
ATOM 1460 O O . GLU A 1 184 ? -34.668 -2.952 51.505 1.00 93.19 184 GLU A O 1
ATOM 1465 N N . THR A 1 185 ? -34.793 -4.519 49.888 1.00 92.81 185 THR A N 1
ATOM 1466 C CA . THR A 1 185 ? -35.963 -5.213 50.442 1.00 92.81 185 THR A CA 1
ATOM 1467 C C . THR A 1 185 ? -35.651 -5.813 51.812 1.00 92.81 185 THR A C 1
ATOM 1469 O O . THR A 1 185 ? -36.379 -5.563 52.774 1.00 92.81 185 THR A O 1
ATOM 1472 N N . GLU A 1 186 ? -34.542 -6.547 51.931 1.00 93.31 186 GLU A N 1
ATOM 1473 C CA . GLU A 1 186 ? -34.133 -7.169 53.194 1.00 93.31 186 GLU A CA 1
ATOM 1474 C C . GLU A 1 186 ? -33.810 -6.115 54.261 1.00 93.31 186 GLU A C 1
ATOM 1476 O O . GLU A 1 186 ? -34.205 -6.247 55.417 1.00 93.31 186 GLU A O 1
ATOM 1481 N N . THR A 1 187 ? -33.161 -5.014 53.873 1.00 92.94 187 THR A N 1
ATOM 1482 C CA . THR A 1 187 ? -32.875 -3.893 54.780 1.00 92.94 187 THR A CA 1
ATOM 1483 C C . THR A 1 187 ? -34.167 -3.284 55.318 1.00 92.94 187 THR A C 1
ATOM 1485 O O . THR A 1 187 ? -34.282 -3.049 56.519 1.00 92.94 187 THR A O 1
ATOM 1488 N N . THR A 1 188 ? -35.160 -3.067 54.453 1.00 93.19 188 THR A N 1
ATOM 1489 C CA . THR A 1 188 ? -36.477 -2.553 54.858 1.00 93.19 188 THR A CA 1
ATOM 1490 C C . THR A 1 188 ? -37.157 -3.505 55.842 1.00 93.19 188 THR A C 1
ATOM 1492 O O . THR A 1 188 ? -37.625 -3.076 56.896 1.00 93.19 188 THR A O 1
ATOM 1495 N N . HIS A 1 189 ? -37.133 -4.806 55.552 1.00 93.50 189 HIS A N 1
ATOM 1496 C CA . HIS A 1 189 ? -37.691 -5.825 56.434 1.00 93.50 189 HIS A CA 1
ATOM 1497 C C . HIS A 1 189 ? -37.002 -5.850 57.810 1.00 93.50 189 HIS A C 1
ATOM 1499 O O . HIS A 1 189 ? -37.679 -5.876 58.838 1.00 93.50 189 HIS A O 1
ATOM 1505 N N . LEU A 1 190 ? -35.668 -5.759 57.856 1.00 93.62 190 LEU A N 1
ATOM 1506 C CA . LEU A 1 190 ? -34.908 -5.683 59.109 1.00 93.62 190 LEU A CA 1
ATOM 1507 C C . LEU A 1 190 ? -35.235 -4.419 59.919 1.00 93.62 190 LEU A C 1
ATOM 1509 O O . LEU A 1 190 ? -35.343 -4.488 61.144 1.00 93.62 190 LEU A O 1
ATOM 1513 N N . VAL A 1 191 ? -35.428 -3.274 59.259 1.00 93.88 191 VAL A N 1
ATOM 1514 C CA . VAL A 1 191 ? -35.852 -2.024 59.915 1.00 93.88 191 VAL A CA 1
ATOM 1515 C C . VAL A 1 191 ? -37.238 -2.181 60.547 1.00 93.88 191 VAL A C 1
ATOM 1517 O O . VAL A 1 191 ? -37.449 -1.754 61.687 1.00 93.88 191 VAL A O 1
ATOM 1520 N N . ASP A 1 192 ? -38.175 -2.826 59.853 1.00 93.25 192 ASP A N 1
ATOM 1521 C CA . ASP A 1 192 ? -39.514 -3.084 60.385 1.00 93.25 192 ASP A CA 1
ATOM 1522 C C . ASP A 1 192 ? -39.490 -4.079 61.553 1.00 93.25 192 ASP A C 1
ATOM 1524 O O . ASP A 1 192 ? -40.140 -3.839 62.576 1.00 93.25 192 ASP A O 1
ATOM 1528 N N . GLN A 1 193 ? -38.678 -5.139 61.468 1.00 93.25 193 GLN A N 1
ATOM 1529 C CA . GLN A 1 193 ? -38.447 -6.058 62.586 1.00 93.25 193 GLN A CA 1
ATOM 1530 C C . GLN A 1 193 ? -37.854 -5.333 63.799 1.00 93.25 193 GLN A C 1
ATOM 1532 O O . GLN A 1 193 ? -38.330 -5.509 64.921 1.00 93.25 193 GLN A O 1
ATOM 1537 N N . GLN A 1 194 ? -36.860 -4.467 63.591 1.00 91.50 194 GLN A N 1
ATOM 1538 C CA . GLN A 1 194 ? -36.274 -3.664 64.662 1.00 91.50 194 GLN A CA 1
ATOM 1539 C C . GLN A 1 194 ? -37.315 -2.740 65.308 1.00 91.50 194 GLN A C 1
ATOM 1541 O O . GLN A 1 194 ? -37.352 -2.600 66.534 1.00 91.50 194 GLN A O 1
ATOM 1546 N N . ARG A 1 195 ? -38.188 -2.117 64.506 1.00 92.56 195 ARG A N 1
ATOM 1547 C CA . ARG A 1 195 ? -39.289 -1.290 65.014 1.00 92.56 195 ARG A CA 1
ATOM 1548 C C . ARG A 1 195 ? -40.266 -2.118 65.852 1.00 92.56 195 ARG A C 1
ATOM 1550 O O . ARG A 1 195 ? -40.645 -1.657 66.928 1.00 92.56 195 ARG A O 1
ATOM 1557 N N . ALA A 1 196 ? -40.644 -3.311 65.395 1.00 92.25 196 ALA A N 1
ATOM 1558 C CA . ALA A 1 196 ? -41.533 -4.209 66.131 1.00 92.25 196 ALA A CA 1
ATOM 1559 C C . ALA A 1 196 ? -40.923 -4.626 67.480 1.00 92.25 196 ALA A C 1
ATOM 1561 O O . ALA A 1 196 ? -41.561 -4.464 68.519 1.00 92.25 196 ALA A O 1
ATOM 1562 N N . VAL A 1 197 ? -39.651 -5.039 67.493 1.00 91.88 197 VAL A N 1
ATOM 1563 C CA . VAL A 1 197 ? -38.928 -5.388 68.729 1.00 91.88 197 VAL A CA 1
ATOM 1564 C C . VAL A 1 197 ? -38.865 -4.202 69.696 1.00 91.88 197 VAL A C 1
ATOM 1566 O O . VAL A 1 197 ? -39.111 -4.362 70.890 1.00 91.88 197 VAL A O 1
ATOM 1569 N N . ASN A 1 198 ? -38.601 -2.988 69.205 1.00 92.62 198 ASN A N 1
ATOM 1570 C CA . ASN A 1 198 ? -38.613 -1.791 70.050 1.00 92.62 198 ASN A CA 1
ATOM 1571 C C . ASN A 1 198 ? -40.002 -1.508 70.650 1.00 92.62 198 ASN A C 1
ATOM 1573 O O . ASN A 1 198 ? -40.100 -1.087 71.805 1.00 92.62 198 ASN A O 1
ATOM 1577 N N . GLN A 1 199 ? -41.082 -1.748 69.899 1.00 92.69 199 GLN A N 1
ATOM 1578 C CA . GLN A 1 199 ? -42.449 -1.607 70.407 1.00 92.69 199 GLN A CA 1
ATOM 1579 C C . GLN A 1 199 ? -42.759 -2.648 71.489 1.00 92.69 199 GLN A C 1
ATOM 1581 O O . GLN A 1 199 ? -43.293 -2.288 72.544 1.00 92.69 199 GLN A O 1
ATOM 1586 N N . GLU A 1 200 ? -42.374 -3.907 71.282 1.00 92.81 200 GLU A N 1
ATOM 1587 C CA . GLU A 1 200 ? -42.494 -4.957 72.297 1.00 92.81 200 GLU A CA 1
ATOM 1588 C C . GLU A 1 200 ? -41.704 -4.605 73.561 1.00 92.81 200 GLU A C 1
ATOM 1590 O O . GLU A 1 200 ? -42.257 -4.635 74.662 1.00 92.81 200 GLU A O 1
ATOM 1595 N N . PHE A 1 201 ? -40.451 -4.163 73.418 1.00 93.00 201 PHE A N 1
ATOM 1596 C CA . PHE A 1 201 ? -39.616 -3.744 74.543 1.00 93.00 201 PHE A CA 1
ATOM 1597 C C . PHE A 1 201 ? -40.238 -2.578 75.327 1.00 93.00 201 PHE A C 1
ATOM 1599 O O . PHE A 1 201 ? -40.263 -2.594 76.561 1.00 93.00 201 PHE A O 1
ATOM 1606 N N . SER A 1 202 ? -40.800 -1.586 74.625 1.00 91.38 202 SER A N 1
ATOM 1607 C CA . SER A 1 202 ? -41.505 -0.461 75.253 1.00 91.38 202 SER A CA 1
ATOM 1608 C C . SER A 1 202 ? -42.753 -0.913 76.023 1.00 91.38 202 SER A C 1
ATOM 1610 O O . SER A 1 202 ? -43.024 -0.427 77.123 1.00 91.38 202 SER A O 1
ATOM 1612 N N . THR A 1 203 ? -43.471 -1.908 75.495 1.00 92.81 203 THR A N 1
ATOM 1613 C CA . THR A 1 203 ? -44.651 -2.497 76.137 1.00 92.81 203 THR A CA 1
ATOM 1614 C C . THR A 1 203 ? -44.258 -3.265 77.394 1.00 92.81 203 THR A C 1
ATOM 1616 O O . THR A 1 203 ? -44.873 -3.075 78.444 1.00 92.81 203 THR A O 1
ATOM 1619 N N . ILE A 1 204 ? -43.200 -4.078 77.316 1.00 92.38 204 ILE A N 1
ATOM 1620 C CA . ILE A 1 204 ? -42.648 -4.810 78.461 1.00 92.38 204 ILE A CA 1
ATOM 1621 C C . ILE A 1 204 ? -42.178 -3.834 79.541 1.00 92.38 204 ILE A C 1
ATOM 1623 O O . ILE A 1 204 ? -42.530 -4.007 80.705 1.00 92.38 204 ILE A O 1
ATOM 1627 N N . SER A 1 205 ? -41.463 -2.769 79.172 1.00 92.94 205 SER A N 1
ATOM 1628 C CA . SER A 1 205 ? -41.028 -1.735 80.120 1.00 92.94 205 SER A CA 1
ATOM 1629 C C . SER A 1 205 ? -42.207 -1.055 80.816 1.00 92.94 205 SER A C 1
ATOM 1631 O O . SER A 1 205 ? -42.186 -0.884 82.035 1.00 92.94 205 SER A O 1
ATOM 1633 N N . ARG A 1 206 ? -43.280 -0.738 80.078 1.00 92.00 206 ARG A N 1
ATOM 1634 C CA . ARG A 1 206 ? -44.508 -0.184 80.663 1.00 92.00 206 ARG A CA 1
ATOM 1635 C C . ARG A 1 206 ? -45.167 -1.164 81.638 1.00 92.00 206 ARG A C 1
ATOM 1637 O O . ARG A 1 206 ? -45.588 -0.751 82.714 1.00 92.00 206 ARG A O 1
ATOM 1644 N N . HIS A 1 207 ? -45.255 -2.449 81.290 1.00 92.81 207 HIS A N 1
ATOM 1645 C CA . HIS A 1 207 ? -45.794 -3.472 82.193 1.00 92.81 207 HIS A CA 1
ATOM 1646 C C . HIS A 1 207 ? -44.937 -3.642 83.452 1.00 92.81 207 HIS A C 1
ATOM 1648 O O . HIS A 1 207 ? -45.491 -3.740 84.542 1.00 92.81 207 HIS A O 1
ATOM 1654 N N . LEU A 1 208 ? -43.606 -3.615 83.333 1.00 91.50 208 LEU A N 1
ATOM 1655 C CA . LEU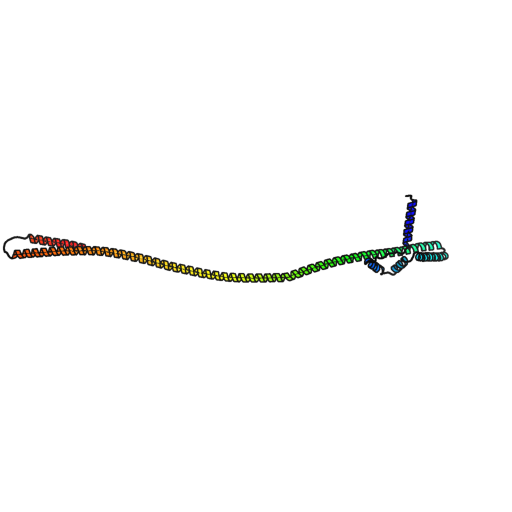 A 1 208 ? -42.703 -3.672 84.485 1.00 91.50 208 LEU A CA 1
ATOM 1656 C C . LEU A 1 208 ? -42.905 -2.480 85.428 1.00 91.50 208 LEU A C 1
ATOM 1658 O O . LEU A 1 208 ? -43.029 -2.687 86.630 1.00 91.50 208 LEU A O 1
ATOM 1662 N N . GLN A 1 209 ? -43.027 -1.260 84.896 1.00 92.00 209 GLN A N 1
ATOM 1663 C CA . GLN A 1 209 ? -43.348 -0.074 85.704 1.00 92.00 209 GLN A CA 1
ATOM 1664 C C . GLN A 1 209 ? -44.708 -0.201 86.407 1.00 92.00 209 GLN A C 1
ATOM 1666 O O . GLN A 1 209 ? -44.850 0.167 87.571 1.00 92.00 209 GLN A O 1
ATOM 1671 N N . GLN A 1 210 ? -45.718 -0.748 85.723 1.00 92.19 210 GLN A N 1
ATOM 1672 C CA . GLN A 1 210 ? -47.028 -0.991 86.330 1.00 92.19 210 GLN A CA 1
ATOM 1673 C C . GLN A 1 210 ? -46.959 -2.022 87.462 1.00 92.19 210 GLN A C 1
ATOM 1675 O O . GLN A 1 210 ? -47.560 -1.801 88.514 1.00 92.19 210 GLN A O 1
ATOM 1680 N N . TYR A 1 211 ? -46.225 -3.121 87.273 1.00 92.19 211 TYR A N 1
ATOM 1681 C CA . TYR A 1 211 ? -46.027 -4.118 88.324 1.00 92.19 211 TYR A CA 1
ATOM 1682 C C . TYR A 1 211 ? -45.257 -3.552 89.517 1.00 92.19 211 TYR A C 1
ATOM 1684 O O . TYR A 1 211 ? -45.646 -3.811 90.651 1.00 92.19 211 TYR A O 1
ATOM 1692 N N . ASP A 1 212 ? -44.234 -2.731 89.286 1.00 91.88 212 ASP A N 1
ATOM 1693 C CA . ASP A 1 212 ? -43.483 -2.067 90.355 1.00 91.88 212 ASP A CA 1
ATOM 1694 C C . ASP A 1 212 ? -44.385 -1.163 91.219 1.00 91.88 212 ASP A C 1
ATOM 1696 O O . ASP A 1 212 ? -44.379 -1.241 92.452 1.00 91.88 212 ASP A O 1
ATOM 1700 N N . HIS A 1 213 ? -45.276 -0.392 90.586 1.00 89.25 213 HIS A N 1
ATOM 1701 C CA . HIS A 1 213 ? -46.293 0.387 91.298 1.00 89.25 213 HIS A CA 1
ATOM 1702 C C . HIS A 1 213 ? -47.290 -0.486 92.072 1.00 89.25 213 HIS A C 1
ATOM 1704 O O . HIS A 1 213 ? -47.646 -0.152 93.204 1.00 89.25 213 HIS A O 1
ATOM 1710 N N . GLN A 1 214 ? -47.741 -1.608 91.503 1.00 90.69 214 GLN A N 1
ATOM 1711 C CA . GLN A 1 214 ? -48.644 -2.536 92.195 1.00 90.69 214 GLN A CA 1
ATOM 1712 C C . GLN A 1 214 ? -47.979 -3.202 93.403 1.00 90.69 214 GLN A C 1
ATOM 1714 O O . GLN A 1 214 ? -48.622 -3.352 94.445 1.00 90.69 214 GLN A O 1
ATOM 1719 N N . ILE A 1 215 ? -46.703 -3.575 93.285 1.00 89.62 215 ILE A N 1
ATOM 1720 C CA . ILE A 1 215 ? -45.909 -4.137 94.382 1.00 89.62 215 ILE A CA 1
ATOM 1721 C C . ILE A 1 215 ? -45.742 -3.093 95.484 1.00 89.62 215 ILE A C 1
ATOM 1723 O O . ILE A 1 215 ? -46.010 -3.399 96.644 1.00 89.62 215 ILE A O 1
ATOM 1727 N N . THR A 1 216 ? -45.378 -1.859 95.128 1.00 90.69 216 THR A N 1
ATOM 1728 C CA . THR A 1 216 ? -45.241 -0.751 96.087 1.00 90.69 216 THR A CA 1
ATOM 1729 C C . THR A 1 216 ? -46.561 -0.496 96.816 1.00 90.69 216 THR A C 1
ATOM 1731 O O . THR A 1 216 ? -46.602 -0.523 98.040 1.00 90.69 216 THR A O 1
ATOM 1734 N N . SER A 1 217 ? -47.675 -0.398 96.085 1.00 91.50 217 SER A N 1
ATOM 1735 C CA . SER A 1 217 ? -49.001 -0.230 96.689 1.00 91.50 217 SER A CA 1
ATOM 1736 C C . SER A 1 217 ? -49.398 -1.401 97.595 1.00 91.50 217 SER A C 1
ATOM 1738 O O . SER A 1 217 ? -50.003 -1.196 98.647 1.00 91.50 217 SER A O 1
ATOM 1740 N N . SER A 1 218 ? -49.073 -2.637 97.209 1.00 90.00 218 SER A N 1
ATOM 1741 C CA . SER A 1 218 ? -49.346 -3.821 98.034 1.00 90.00 218 SER A CA 1
ATOM 1742 C C . SER A 1 218 ? -48.499 -3.824 99.305 1.00 90.00 218 SER A C 1
ATOM 1744 O O . SER A 1 218 ? -48.999 -4.202 100.361 1.00 90.00 218 SER A O 1
ATOM 1746 N N . LYS A 1 219 ? -47.248 -3.361 99.222 1.00 91.38 219 LYS A N 1
ATOM 1747 C CA . LYS A 1 219 ? -46.356 -3.183 100.370 1.00 91.38 219 LYS A CA 1
ATOM 1748 C C . LYS A 1 219 ? -46.894 -2.128 101.339 1.00 91.38 219 LYS A C 1
ATOM 1750 O O . LYS A 1 219 ? -46.936 -2.397 102.534 1.00 91.38 219 LYS A O 1
ATOM 1755 N N . ASP A 1 220 ? -47.371 -0.993 100.835 1.00 89.94 220 ASP A N 1
ATOM 1756 C CA . ASP A 1 220 ? -47.974 0.058 101.666 1.00 89.94 220 ASP A CA 1
ATOM 1757 C C . ASP A 1 220 ? -49.236 -0.452 102.378 1.00 89.94 220 ASP A C 1
ATOM 1759 O O . ASP A 1 220 ? -49.411 -0.246 103.577 1.00 89.94 220 ASP A O 1
ATOM 1763 N N . LYS A 1 221 ? -50.097 -1.191 101.660 1.00 89.69 221 LYS A N 1
ATOM 1764 C CA . LYS A 1 221 ? -51.284 -1.833 102.248 1.00 89.69 221 LYS A CA 1
ATOM 1765 C C . LYS A 1 221 ? -50.923 -2.870 103.307 1.00 89.69 221 LYS A C 1
ATOM 1767 O O . LYS A 1 221 ? -51.622 -2.960 104.311 1.00 89.69 221 LYS A O 1
ATOM 1772 N N . LEU A 1 222 ? -49.871 -3.658 103.082 1.00 90.81 222 LEU A N 1
ATOM 1773 C CA . LEU A 1 222 ? -49.397 -4.641 104.053 1.00 90.81 222 LEU A CA 1
ATOM 1774 C C . LEU A 1 222 ? -48.867 -3.953 105.315 1.00 90.81 222 LEU A C 1
ATOM 1776 O O . LEU A 1 222 ? -49.234 -4.371 106.405 1.00 90.81 222 LEU A O 1
ATOM 1780 N N . SER A 1 223 ? -48.092 -2.874 105.165 1.00 89.00 223 SER A N 1
ATOM 1781 C CA . SER A 1 223 ? -47.626 -2.053 106.291 1.00 89.00 223 SER A CA 1
ATOM 1782 C C . SER A 1 223 ? -48.804 -1.486 107.085 1.00 89.00 223 SER A C 1
ATOM 1784 O O . SER A 1 223 ? -48.846 -1.621 108.299 1.00 89.00 223 SER A O 1
ATOM 1786 N N . ALA A 1 224 ? -49.814 -0.933 106.406 1.00 87.44 224 ALA A N 1
ATOM 1787 C CA . ALA A 1 224 ? -51.009 -0.415 107.069 1.00 87.44 224 ALA A CA 1
ATOM 1788 C C . ALA A 1 224 ? -51.821 -1.516 107.781 1.00 87.44 224 ALA A C 1
ATOM 1790 O O . ALA A 1 224 ? -52.405 -1.275 108.836 1.00 87.44 224 ALA A O 1
ATOM 1791 N N . ALA A 1 225 ? -51.877 -2.726 107.216 1.00 82.50 225 ALA A N 1
ATOM 1792 C CA . ALA A 1 225 ? -52.526 -3.871 107.852 1.00 82.50 225 ALA A CA 1
ATOM 1793 C C . ALA A 1 225 ? -51.745 -4.370 109.077 1.00 82.50 225 ALA A C 1
ATOM 1795 O O . ALA A 1 225 ? -52.362 -4.763 110.065 1.00 82.50 225 ALA A O 1
ATOM 1796 N N . GLU A 1 226 ? -50.412 -4.343 109.023 1.00 88.44 226 GLU A N 1
ATOM 1797 C CA . GLU A 1 226 ? -49.538 -4.641 110.158 1.00 88.44 226 GLU A CA 1
ATOM 1798 C C . GLU A 1 226 ? -49.751 -3.625 111.287 1.00 88.44 226 GLU A C 1
ATOM 1800 O O . GLU A 1 226 ? -50.028 -4.029 112.416 1.00 88.44 226 GLU A O 1
ATOM 1805 N N . ASP A 1 227 ? -49.764 -2.326 110.972 1.00 87.06 227 ASP A N 1
ATOM 1806 C CA . ASP A 1 227 ? -50.066 -1.259 111.934 1.00 87.06 227 ASP A CA 1
ATOM 1807 C C . ASP A 1 227 ? -51.459 -1.445 112.561 1.00 87.06 227 ASP A C 1
ATOM 1809 O O . ASP A 1 227 ? -51.617 -1.398 113.782 1.00 87.06 227 ASP A O 1
ATOM 1813 N N . ALA A 1 228 ? -52.476 -1.738 111.741 1.00 84.38 228 ALA A N 1
ATOM 1814 C CA . ALA A 1 228 ? -53.830 -2.004 112.220 1.00 84.38 228 ALA A CA 1
ATOM 1815 C C . ALA A 1 228 ? -53.904 -3.254 113.113 1.00 84.38 228 ALA A C 1
ATOM 1817 O O . ALA A 1 228 ? -54.636 -3.256 114.103 1.00 84.38 228 ALA A O 1
ATOM 1818 N N . ALA A 1 229 ? -53.147 -4.310 112.799 1.00 84.38 229 ALA A N 1
ATOM 1819 C CA . ALA A 1 229 ? -53.067 -5.510 113.626 1.00 84.38 229 ALA A CA 1
ATOM 1820 C C . ALA A 1 229 ? -52.399 -5.222 114.979 1.00 84.38 229 ALA A C 1
ATOM 1822 O O . ALA A 1 229 ? -52.868 -5.722 116.004 1.00 84.38 229 ALA A O 1
ATOM 1823 N N . VAL A 1 230 ? -51.359 -4.381 115.003 1.00 87.31 230 VAL A N 1
ATOM 1824 C CA . VAL A 1 230 ? -50.729 -3.903 116.242 1.00 87.31 230 VAL A CA 1
ATOM 1825 C C . VAL A 1 230 ? -51.729 -3.101 117.079 1.00 87.31 230 VAL A C 1
ATOM 1827 O O . VAL A 1 230 ? -51.911 -3.407 118.259 1.00 87.31 230 VAL A O 1
ATOM 1830 N N . SER A 1 231 ? -52.442 -2.138 116.483 1.00 83.81 231 SER A N 1
ATOM 1831 C CA . SER A 1 231 ? -53.474 -1.359 117.184 1.00 83.81 231 SER A CA 1
ATOM 1832 C C . SER A 1 231 ? -54.618 -2.231 117.701 1.00 83.81 231 SER A C 1
ATOM 1834 O O . SER A 1 231 ? -55.034 -2.077 118.846 1.00 83.81 231 SER A O 1
ATOM 1836 N N . PHE A 1 232 ? -55.102 -3.183 116.899 1.00 86.25 232 PHE A N 1
ATOM 1837 C CA . PHE A 1 232 ? -56.136 -4.128 117.320 1.00 86.25 232 PHE A CA 1
ATOM 1838 C C . PHE A 1 232 ? -55.657 -5.005 118.479 1.00 86.25 232 PHE A C 1
ATOM 1840 O O . PHE A 1 232 ? -56.386 -5.191 119.449 1.00 86.25 232 PHE A O 1
ATOM 1847 N N . SER A 1 233 ? -54.421 -5.509 118.419 1.00 87.06 233 SER A N 1
ATOM 1848 C CA . SER A 1 233 ? -53.830 -6.276 119.518 1.00 87.06 233 SER A CA 1
ATOM 1849 C C . SER A 1 233 ? -53.730 -5.448 120.803 1.00 87.06 233 SER A C 1
ATOM 1851 O O . SER A 1 233 ? -54.012 -5.981 121.875 1.00 87.06 233 SER A O 1
ATOM 1853 N N . SER A 1 234 ? -53.367 -4.163 120.706 1.00 82.88 234 SER A N 1
ATOM 1854 C CA . SER A 1 234 ? -53.361 -3.234 121.848 1.00 82.88 234 SER A CA 1
ATOM 1855 C C . SER A 1 234 ? -54.767 -3.048 122.417 1.00 82.88 234 SER A C 1
ATOM 1857 O O . SER A 1 234 ? -54.980 -3.256 123.608 1.00 82.88 234 SER A O 1
ATOM 1859 N N . ALA A 1 235 ? -55.755 -2.766 121.562 1.00 80.62 235 ALA A N 1
ATOM 1860 C CA . ALA A 1 235 ? -57.146 -2.589 121.973 1.00 80.62 235 ALA A CA 1
ATOM 1861 C C . ALA A 1 235 ? -57.728 -3.855 122.628 1.00 80.62 235 ALA A C 1
ATOM 1863 O O . ALA A 1 235 ? -58.457 -3.770 123.612 1.00 80.62 235 ALA A O 1
ATOM 1864 N N . VAL A 1 236 ? -57.388 -5.048 122.127 1.00 85.56 236 VAL A N 1
ATOM 1865 C CA . VAL A 1 236 ? -57.788 -6.320 122.751 1.00 85.56 236 VAL A CA 1
ATOM 1866 C C . VAL A 1 236 ? -57.144 -6.490 124.127 1.00 85.56 236 VAL A C 1
ATOM 1868 O O . VAL A 1 236 ? -57.823 -6.940 125.050 1.00 85.56 236 VAL A O 1
ATOM 1871 N N . GLN A 1 237 ? -55.868 -6.126 124.297 1.00 80.69 237 GLN A N 1
ATOM 1872 C CA . GLN A 1 237 ? -55.214 -6.148 125.610 1.00 80.69 237 GLN A CA 1
ATOM 1873 C C . GLN A 1 237 ? -55.868 -5.167 126.591 1.00 80.69 237 GLN A C 1
ATOM 1875 O O . GLN A 1 237 ? -56.144 -5.544 127.730 1.00 80.69 237 GLN A O 1
ATOM 1880 N N . GLU A 1 238 ? -56.169 -3.945 126.148 1.00 82.81 238 GLU A N 1
ATOM 1881 C CA . GLU A 1 238 ? -56.888 -2.940 126.940 1.00 82.81 238 GLU A CA 1
ATOM 1882 C C . GLU A 1 238 ? -58.285 -3.431 127.338 1.00 82.81 238 GLU A C 1
ATOM 1884 O O . GLU A 1 238 ? -58.671 -3.329 128.501 1.00 82.81 238 GLU A O 1
ATOM 1889 N N . LEU A 1 239 ? -59.021 -4.055 126.415 1.00 80.19 239 LEU A N 1
ATOM 1890 C CA . LEU A 1 239 ? -60.345 -4.610 126.688 1.00 80.19 239 LEU A CA 1
ATOM 1891 C C . LEU A 1 239 ? -60.288 -5.780 127.681 1.00 80.19 239 LEU A C 1
ATOM 1893 O O . LEU A 1 239 ? -61.116 -5.865 128.585 1.00 80.19 239 LEU A O 1
ATOM 1897 N N . GLN A 1 240 ? -59.301 -6.672 127.553 1.00 80.38 240 GLN A N 1
ATOM 1898 C CA . GLN A 1 240 ? -59.072 -7.749 128.523 1.00 80.38 240 GLN A CA 1
ATOM 1899 C C . GLN A 1 240 ? -58.749 -7.194 129.915 1.00 80.38 240 GLN A C 1
ATOM 1901 O O . GLN A 1 240 ? -59.224 -7.728 130.922 1.00 80.38 240 GLN A O 1
ATOM 1906 N N . GLN A 1 241 ? -57.966 -6.117 129.980 1.00 80.56 241 GLN A N 1
ATOM 1907 C CA . GLN A 1 241 ? -57.643 -5.432 131.227 1.00 80.56 241 GLN A CA 1
ATOM 1908 C C . GLN A 1 241 ? -58.884 -4.759 131.836 1.00 80.56 241 GLN A C 1
ATOM 1910 O O . GLN A 1 241 ? -59.169 -4.974 133.013 1.00 80.56 241 GLN A O 1
ATOM 1915 N N . SER A 1 242 ? -59.679 -4.049 131.033 1.00 77.81 242 SER A N 1
ATOM 1916 C CA . SER A 1 242 ? -60.941 -3.438 131.464 1.00 77.81 242 SER A CA 1
ATOM 1917 C C . SER A 1 242 ? -61.947 -4.488 131.952 1.00 77.81 242 SER A C 1
ATOM 1919 O O . SER A 1 242 ? -62.535 -4.342 133.021 1.00 77.81 242 SER A O 1
ATOM 1921 N N . GLN A 1 243 ? -62.084 -5.622 131.254 1.00 78.31 243 GLN A N 1
ATOM 1922 C CA . GLN A 1 243 ? -62.944 -6.725 131.693 1.00 78.31 243 GLN A CA 1
ATOM 1923 C C . GLN A 1 243 ? -62.495 -7.296 133.047 1.00 78.31 243 GLN A C 1
ATOM 1925 O O . GLN A 1 243 ? -63.325 -7.649 133.889 1.00 78.31 243 GLN A O 1
ATOM 1930 N N . LYS A 1 244 ? -61.181 -7.390 133.276 1.00 77.44 244 LYS A N 1
ATOM 1931 C CA . LYS A 1 244 ? -60.615 -7.835 134.553 1.00 77.44 244 LYS A CA 1
ATOM 1932 C C . LYS A 1 244 ? -60.929 -6.847 135.677 1.00 77.44 244 LYS A C 1
ATOM 1934 O O . LYS A 1 244 ? -61.313 -7.283 136.761 1.00 77.44 244 LYS A O 1
ATOM 1939 N N . GLU A 1 245 ? -60.795 -5.550 135.427 1.00 76.38 245 GLU A N 1
ATOM 1940 C CA . GLU A 1 245 ? -61.140 -4.490 136.381 1.00 76.38 245 GLU A CA 1
ATOM 1941 C C . GLU A 1 245 ? -62.638 -4.483 136.692 1.00 76.38 245 GLU A C 1
ATOM 1943 O O . GLU A 1 245 ? -63.014 -4.535 137.862 1.00 76.38 245 GLU A O 1
ATOM 1948 N N . PHE A 1 246 ? -63.491 -4.574 135.669 1.00 77.38 246 PHE A N 1
ATOM 1949 C CA . PHE A 1 246 ? -64.938 -4.699 135.833 1.00 77.38 246 PHE A CA 1
ATOM 1950 C C . PHE A 1 246 ? -65.314 -5.945 136.642 1.00 77.38 246 PHE A C 1
ATOM 1952 O O . PHE A 1 246 ? -66.113 -5.874 137.572 1.00 77.38 246 PHE A O 1
ATOM 1959 N N . SER A 1 247 ? -64.702 -7.098 136.354 1.00 74.12 247 SER A N 1
ATOM 1960 C CA . SER A 1 247 ? -64.927 -8.317 137.135 1.00 74.12 247 SER A CA 1
ATOM 1961 C C . SER A 1 247 ? -64.509 -8.149 138.599 1.00 74.12 247 SER A C 1
ATOM 1963 O O . SER A 1 247 ? -65.162 -8.707 139.483 1.00 74.12 247 SER A O 1
ATOM 1965 N N . GLN A 1 248 ? -63.440 -7.399 138.878 1.00 73.56 248 GLN A N 1
ATOM 1966 C CA . GLN A 1 248 ? -63.025 -7.084 140.245 1.00 73.56 248 GLN A CA 1
ATOM 1967 C C . GLN A 1 248 ? -63.996 -6.113 140.927 1.00 73.56 248 GLN A C 1
ATOM 1969 O O . GLN A 1 248 ? -64.332 -6.330 142.092 1.00 73.56 248 GLN A O 1
ATOM 1974 N N . ALA A 1 249 ? -64.476 -5.089 140.220 1.00 69.19 249 ALA A N 1
ATOM 1975 C CA . ALA A 1 249 ? -65.479 -4.148 140.712 1.00 69.19 249 ALA A CA 1
ATOM 1976 C C . ALA A 1 249 ? -66.808 -4.856 141.022 1.00 69.19 249 ALA A C 1
ATOM 1978 O O . ALA A 1 249 ? -67.342 -4.710 142.119 1.00 69.19 249 ALA A O 1
ATOM 1979 N N . ALA A 1 250 ? -67.282 -5.725 140.126 1.00 69.62 250 ALA A N 1
ATOM 1980 C CA . ALA A 1 250 ? -68.474 -6.545 140.334 1.00 69.62 250 ALA A CA 1
ATOM 1981 C C . ALA A 1 250 ? -68.331 -7.485 141.544 1.00 69.62 250 ALA A C 1
ATOM 1983 O O . ALA A 1 250 ? -69.271 -7.644 142.324 1.00 69.62 250 ALA A O 1
ATOM 1984 N N . ASN A 1 251 ? -67.146 -8.069 141.753 1.00 71.31 251 ASN A N 1
ATOM 1985 C CA . ASN A 1 251 ? -66.875 -8.886 142.936 1.00 71.31 251 ASN A CA 1
ATOM 1986 C C . ASN A 1 251 ? -66.898 -8.046 144.229 1.00 71.31 251 ASN A C 1
ATOM 1988 O O . ASN A 1 251 ? -67.489 -8.453 145.226 1.00 71.31 251 ASN A O 1
ATOM 1992 N N . ARG A 1 252 ? -66.326 -6.832 144.209 1.00 68.12 252 ARG A N 1
ATOM 1993 C CA . ARG A 1 252 ? -66.413 -5.881 145.335 1.00 68.12 252 ARG A CA 1
ATOM 1994 C C . ARG A 1 252 ? -67.852 -5.454 145.618 1.00 68.12 252 ARG A C 1
ATOM 1996 O O . ARG A 1 252 ? -68.232 -5.381 146.782 1.00 68.12 252 ARG A O 1
ATOM 2003 N N . PHE A 1 253 ? -68.653 -5.222 144.581 1.00 69.06 253 PHE A N 1
ATOM 2004 C CA . PHE A 1 253 ? -70.076 -4.921 144.716 1.00 69.06 253 PHE A CA 1
ATOM 2005 C C . PHE A 1 253 ? -70.837 -6.081 145.367 1.00 69.06 253 PHE A C 1
ATOM 2007 O O . PHE A 1 253 ? -71.601 -5.859 146.302 1.00 69.06 253 PHE A O 1
ATOM 2014 N N . CYS A 1 254 ? -70.581 -7.323 144.946 1.00 63.69 254 CYS A N 1
ATOM 2015 C CA . CYS A 1 254 ? -71.187 -8.498 145.575 1.00 63.69 254 CYS A CA 1
ATOM 2016 C C . CYS A 1 254 ? -70.814 -8.599 147.060 1.00 63.69 254 CYS A C 1
ATOM 2018 O O . CYS A 1 254 ? -71.703 -8.780 147.886 1.00 63.69 254 CYS A O 1
ATOM 2020 N N . LEU A 1 255 ? -69.541 -8.382 147.413 1.00 63.94 255 LEU A N 1
ATOM 2021 C CA . LEU A 1 255 ? -69.086 -8.347 148.809 1.00 63.94 255 LEU A CA 1
ATOM 2022 C C . LEU A 1 255 ? -69.725 -7.203 149.618 1.00 63.94 255 LEU A C 1
ATOM 2024 O O . LEU A 1 255 ? -70.044 -7.383 150.792 1.00 63.94 255 LEU A O 1
ATOM 2028 N N . PHE A 1 256 ? -69.940 -6.030 149.013 1.00 65.56 256 PHE A N 1
ATOM 2029 C CA . PHE A 1 256 ? -70.645 -4.913 149.650 1.00 65.56 256 PHE A CA 1
ATOM 2030 C C . PHE A 1 256 ? -72.117 -5.249 149.919 1.00 65.56 256 PHE A C 1
ATOM 2032 O O . PHE A 1 256 ? -72.604 -5.044 151.032 1.00 65.56 256 PHE A O 1
ATOM 2039 N N . VAL A 1 257 ? -72.818 -5.807 148.927 1.00 61.00 257 VAL A N 1
ATOM 2040 C CA . VAL A 1 257 ? -74.218 -6.239 149.063 1.00 61.00 257 VAL A CA 1
ATOM 2041 C C . VAL A 1 257 ? -74.343 -7.357 150.101 1.00 61.00 257 VAL A C 1
ATOM 2043 O O . VAL A 1 257 ? -75.258 -7.330 150.922 1.00 61.00 257 VAL A O 1
ATOM 2046 N N . GLU A 1 258 ? -73.404 -8.301 150.126 1.00 59.28 258 GLU A N 1
ATOM 2047 C CA . GLU A 1 258 ? -73.338 -9.362 151.134 1.00 59.28 258 GLU A CA 1
ATOM 2048 C C . GLU A 1 258 ? -73.096 -8.781 152.543 1.00 59.28 258 GLU A C 1
ATOM 2050 O O . GLU A 1 258 ? -73.797 -9.138 153.490 1.00 59.28 258 GLU A O 1
ATOM 2055 N N . GLY A 1 259 ? -72.216 -7.781 152.679 1.00 56.56 259 GLY A N 1
ATOM 2056 C CA . GLY A 1 259 ? -72.006 -7.041 153.930 1.00 56.56 259 GLY A CA 1
ATOM 2057 C C . GLY A 1 259 ? -73.226 -6.234 154.405 1.00 56.56 259 GLY A C 1
ATOM 2058 O O . GLY A 1 259 ? -73.470 -6.131 155.609 1.00 56.56 259 GLY A O 1
ATOM 2059 N N . GLN A 1 260 ? -74.027 -5.697 153.479 1.00 54.88 260 GLN A N 1
ATOM 2060 C CA . GLN A 1 260 ? -75.302 -5.024 153.767 1.00 54.88 260 GLN A CA 1
ATOM 2061 C C . GLN A 1 260 ? -76.400 -6.016 154.186 1.00 54.88 260 GLN A C 1
ATOM 2063 O O . GLN A 1 260 ? -77.208 -5.707 155.063 1.00 54.88 260 GLN A O 1
ATOM 2068 N N . MET A 1 261 ? -76.421 -7.221 153.607 1.00 50.94 261 MET A N 1
ATOM 2069 C CA . MET A 1 261 ? -77.378 -8.275 153.968 1.00 50.94 261 MET A CA 1
ATOM 2070 C C . MET A 1 261 ? -77.105 -8.836 155.370 1.00 50.94 261 MET A C 1
ATOM 2072 O O . MET A 1 261 ? -78.043 -8.987 156.151 1.00 50.94 261 MET A O 1
ATOM 2076 N N . VAL A 1 262 ? -75.835 -9.035 155.741 1.00 53.88 262 VAL A N 1
ATOM 2077 C CA . VAL A 1 262 ? -75.450 -9.513 157.085 1.00 53.88 262 VAL A CA 1
ATOM 2078 C C . VAL A 1 262 ? -75.770 -8.480 158.177 1.00 53.88 262 VAL A C 1
ATOM 2080 O O . VAL A 1 262 ? -76.205 -8.847 159.266 1.00 53.88 262 VAL A O 1
ATOM 2083 N N . LYS A 1 263 ? -75.665 -7.173 157.892 1.00 49.59 263 LYS A N 1
ATOM 2084 C CA . LYS A 1 263 ? -76.055 -6.108 158.841 1.00 49.59 263 LYS A CA 1
ATOM 2085 C C . LYS A 1 263 ? -77.571 -6.001 159.080 1.00 49.59 263 LYS A C 1
ATOM 2087 O O . LYS A 1 263 ? -77.985 -5.279 159.986 1.00 49.59 263 LYS A O 1
ATOM 2092 N N . ARG A 1 264 ? -78.410 -6.697 158.302 1.00 47.34 264 ARG A N 1
ATOM 2093 C CA . ARG A 1 264 ? -79.878 -6.610 158.398 1.00 47.34 264 ARG A CA 1
ATOM 2094 C C . ARG A 1 264 ? -80.520 -7.689 159.281 1.00 47.34 264 ARG A C 1
ATOM 2096 O O . ARG A 1 264 ? -81.692 -7.537 159.614 1.00 47.34 264 ARG A O 1
ATOM 2103 N N . GLU A 1 265 ? -79.780 -8.717 159.707 1.00 46.91 265 GLU A N 1
ATOM 2104 C CA . GLU A 1 265 ? -80.314 -9.814 160.542 1.00 46.91 265 GLU A CA 1
ATOM 2105 C C . GLU A 1 265 ? -79.994 -9.721 162.047 1.00 46.91 265 GLU A C 1
ATOM 2107 O O . GLU A 1 265 ? -80.646 -10.398 162.839 1.00 46.91 265 GLU A O 1
ATOM 2112 N N . GLU A 1 266 ? -79.114 -8.821 162.498 1.00 41.25 266 GLU A N 1
ATOM 2113 C CA . GLU A 1 266 ? -78.844 -8.627 163.933 1.00 41.25 266 GLU A CA 1
ATOM 2114 C C . GLU A 1 266 ? -79.097 -7.175 164.363 1.00 41.25 266 GLU A C 1
ATOM 2116 O O . GLU A 1 266 ? -78.302 -6.263 164.151 1.00 41.25 266 GLU A O 1
ATOM 2121 N N . GLY A 1 267 ? -80.268 -6.941 164.958 1.00 39.22 267 GLY A N 1
ATOM 2122 C CA . GLY A 1 267 ? -80.742 -5.610 165.320 1.00 39.22 267 GLY A CA 1
ATOM 2123 C C . GLY A 1 267 ? -79.867 -4.874 166.343 1.00 39.22 267 GLY A C 1
ATOM 2124 O O . GLY A 1 267 ? -79.859 -5.225 167.523 1.00 39.22 267 GLY A O 1
ATOM 2125 N N . LYS A 1 268 ? -79.244 -3.765 165.912 1.00 32.78 268 LYS A N 1
ATOM 2126 C CA . LYS A 1 268 ? -79.039 -2.532 166.699 1.00 32.78 268 LYS A CA 1
ATOM 2127 C C . LYS A 1 268 ? -78.471 -1.377 165.855 1.00 32.78 268 LYS A C 1
ATOM 2129 O O . LYS A 1 268 ? -77.464 -1.529 165.188 1.00 32.78 268 LYS A O 1
ATOM 2134 N N . SER A 1 269 ? -79.068 -0.201 166.073 1.00 35.03 269 SER A N 1
ATOM 2135 C CA . SER A 1 269 ? -78.471 1.148 166.064 1.00 35.03 269 SER A CA 1
ATOM 2136 C C . SER A 1 269 ? -77.942 1.775 164.758 1.00 35.03 269 SER A C 1
ATOM 2138 O O . SER A 1 269 ? -76.895 1.417 164.249 1.00 35.03 269 SER A O 1
ATOM 2140 N N . GLN A 1 270 ? -78.633 2.848 164.354 1.00 37.78 270 GLN A N 1
ATOM 2141 C CA . GLN A 1 270 ? -78.110 4.217 164.198 1.00 37.78 270 GLN A CA 1
ATOM 2142 C C . GLN A 1 270 ? -76.913 4.487 163.248 1.00 37.78 270 GLN A C 1
ATOM 2144 O O . GLN A 1 270 ? -75.775 4.157 163.553 1.00 37.78 270 GLN A O 1
ATOM 2149 N N . ALA A 1 271 ? -77.227 5.304 162.226 1.00 41.34 271 ALA A N 1
ATOM 2150 C CA . ALA A 1 271 ? -76.378 6.152 161.371 1.00 41.34 271 ALA A CA 1
ATOM 2151 C C . ALA A 1 271 ? -75.531 5.484 160.272 1.00 41.34 271 ALA A C 1
ATOM 2153 O O . ALA A 1 271 ? -74.522 4.875 160.583 1.00 41.34 271 ALA A O 1
ATOM 2154 N N . THR A 1 272 ? -75.860 5.774 159.002 1.00 43.88 272 THR A N 1
ATOM 2155 C CA . THR A 1 272 ? -74.892 5.986 157.900 1.00 43.88 272 THR A CA 1
ATOM 2156 C C . THR A 1 272 ? -75.581 6.611 156.672 1.00 43.88 272 THR A C 1
ATOM 2158 O O . THR A 1 272 ? -75.936 5.928 155.723 1.00 43.88 272 THR A O 1
ATOM 2161 N N . SER A 1 273 ? -75.733 7.941 156.657 1.00 47.28 273 SER A N 1
ATOM 2162 C CA . SER A 1 273 ? -76.025 8.719 155.434 1.00 47.28 273 SER A CA 1
ATOM 2163 C C . SER A 1 273 ? -74.740 9.170 154.710 1.00 47.28 273 SER A C 1
ATOM 2165 O O . SER A 1 273 ? -74.766 10.154 153.978 1.00 47.28 273 SER A O 1
ATOM 2167 N N . LEU A 1 274 ? -73.598 8.532 155.006 1.00 49.06 274 LEU A N 1
ATOM 2168 C CA . LEU A 1 274 ? -72.281 8.865 154.445 1.00 49.06 274 LEU A CA 1
ATOM 2169 C C . LEU A 1 274 ? -71.729 7.777 153.503 1.00 49.06 274 LEU A C 1
ATOM 2171 O O . LEU A 1 274 ? -71.009 8.116 152.580 1.00 49.06 274 LEU A O 1
ATOM 2175 N N . GLU A 1 275 ? -72.090 6.497 153.674 1.00 51.25 275 GLU A N 1
ATOM 2176 C CA . GLU A 1 275 ? -71.618 5.410 152.786 1.00 51.25 275 GLU A CA 1
ATOM 2177 C C . GLU A 1 275 ? -72.439 5.294 151.485 1.00 51.25 275 GLU A C 1
ATOM 2179 O O . GLU A 1 275 ? -71.942 4.787 150.485 1.00 51.25 275 GLU A O 1
ATOM 2184 N N . GLU A 1 276 ? -73.684 5.780 151.472 1.00 49.12 276 GLU A N 1
ATOM 2185 C CA . GLU A 1 276 ? -74.544 5.789 150.277 1.00 49.12 276 GLU A CA 1
ATOM 2186 C C . GLU A 1 276 ? -74.140 6.914 149.306 1.00 49.12 276 GLU A C 1
ATOM 2188 O O . GLU A 1 276 ? -74.143 6.718 148.094 1.00 49.12 276 GLU A O 1
ATOM 2193 N N . THR A 1 277 ? -73.697 8.061 149.832 1.00 56.31 277 THR A N 1
ATOM 2194 C CA . THR A 1 277 ? -73.226 9.209 149.042 1.00 56.31 277 THR A CA 1
ATOM 2195 C C . THR A 1 277 ? -71.863 8.946 148.401 1.00 56.31 277 THR A C 1
ATOM 2197 O O . THR A 1 277 ? -71.697 9.247 147.228 1.00 56.31 277 THR A O 1
ATOM 2200 N N . ASP A 1 278 ? -70.923 8.307 149.111 1.00 57.72 278 ASP A N 1
ATOM 2201 C CA . ASP A 1 278 ? -69.615 7.930 148.542 1.00 57.72 278 ASP A CA 1
ATOM 2202 C C . ASP A 1 278 ? -69.742 6.870 147.431 1.00 57.72 278 ASP A C 1
ATOM 2204 O O . ASP A 1 278 ? -68.941 6.845 146.496 1.00 57.72 278 ASP A O 1
ATOM 2208 N N . PHE A 1 279 ? -70.755 5.998 147.499 1.00 61.50 279 PHE A N 1
ATOM 2209 C CA . PHE A 1 279 ? -71.017 5.009 146.451 1.00 61.50 279 PHE A CA 1
ATOM 2210 C C . PHE A 1 279 ? -71.690 5.627 145.215 1.00 61.50 279 PHE A C 1
ATOM 2212 O O . PHE A 1 279 ? -71.337 5.275 144.090 1.00 61.50 279 PHE A O 1
ATOM 2219 N N . ILE A 1 280 ? -72.618 6.572 145.409 1.00 63.16 280 ILE A N 1
ATOM 2220 C CA . ILE A 1 280 ? -73.223 7.346 144.312 1.00 63.16 280 ILE A CA 1
ATOM 2221 C C . ILE A 1 280 ? -72.156 8.225 143.641 1.00 63.16 280 ILE A C 1
ATOM 2223 O O . ILE A 1 280 ? -72.054 8.196 142.421 1.00 63.16 280 ILE A O 1
ATOM 2227 N N . ASP A 1 281 ? -71.300 8.911 144.407 1.00 65.12 281 ASP A N 1
ATOM 2228 C CA . ASP A 1 281 ? -70.204 9.727 143.861 1.00 65.12 281 ASP A CA 1
ATOM 2229 C C . ASP A 1 281 ? -69.158 8.878 143.118 1.00 65.12 281 ASP A C 1
ATOM 2231 O O . ASP A 1 281 ? -68.569 9.333 142.137 1.00 65.12 281 ASP A O 1
ATOM 2235 N N . PHE A 1 282 ? -68.917 7.638 143.560 1.00 69.06 282 PHE A N 1
ATOM 2236 C CA . PHE A 1 282 ? -68.071 6.690 142.835 1.00 69.06 282 PHE A CA 1
ATOM 2237 C C . PHE A 1 282 ? -68.705 6.269 141.500 1.00 69.06 282 PHE A C 1
ATOM 2239 O O . PHE A 1 282 ? -68.027 6.328 140.476 1.00 69.06 282 PHE A O 1
ATOM 2246 N N . LEU A 1 283 ? -69.997 5.916 141.487 1.00 65.38 283 LEU A N 1
ATOM 2247 C CA . LEU A 1 283 ? -70.716 5.565 140.256 1.00 65.38 283 LEU A CA 1
ATOM 2248 C C . LEU A 1 283 ? -70.831 6.750 139.291 1.00 65.38 283 LEU A C 1
ATOM 2250 O O . LEU A 1 283 ? -70.617 6.565 138.098 1.00 65.38 283 LEU A O 1
ATOM 2254 N N . ASP A 1 284 ? -71.099 7.961 139.778 1.00 66.44 284 ASP A N 1
ATOM 2255 C CA . ASP A 1 284 ? -71.152 9.162 138.937 1.00 66.44 284 ASP A CA 1
ATOM 2256 C C . ASP A 1 284 ? -69.777 9.489 138.337 1.00 66.44 284 ASP A C 1
ATOM 2258 O O . ASP A 1 284 ? -69.692 9.918 137.186 1.00 66.44 284 ASP A O 1
ATOM 2262 N N . ARG A 1 285 ? -68.682 9.228 139.066 1.00 69.62 285 ARG A N 1
ATOM 2263 C CA . ARG A 1 285 ? -67.317 9.398 138.543 1.00 69.62 285 ARG A CA 1
ATOM 2264 C C . ARG A 1 285 ? -66.957 8.323 137.510 1.00 69.62 285 ARG A C 1
ATOM 2266 O O . ARG A 1 285 ? -66.357 8.645 136.493 1.00 69.62 285 ARG A O 1
ATOM 2273 N N . GLU A 1 286 ? -67.375 7.077 137.719 1.00 64.19 286 GLU A N 1
ATOM 2274 C CA . GLU A 1 286 ? -67.143 5.970 136.777 1.00 64.19 286 GLU A CA 1
ATOM 2275 C C . GLU A 1 286 ? -68.038 6.071 135.520 1.00 64.19 286 GLU A C 1
ATOM 2277 O O . GLU A 1 286 ? -67.637 5.665 134.428 1.00 64.19 286 GLU A O 1
ATOM 2282 N N . ILE A 1 287 ? -69.229 6.672 135.633 1.00 64.50 287 ILE A N 1
ATOM 2283 C CA . ILE A 1 287 ? -70.080 7.039 134.490 1.00 64.50 287 ILE A CA 1
ATOM 2284 C C . ILE A 1 287 ? -69.466 8.216 133.721 1.00 64.50 287 ILE A C 1
ATOM 2286 O O . ILE A 1 287 ? -69.423 8.168 132.493 1.00 64.50 287 ILE A O 1
ATOM 2290 N N . ALA A 1 288 ? -68.939 9.233 134.412 1.00 64.31 288 ALA A N 1
ATOM 2291 C CA . ALA A 1 288 ? -68.286 10.375 133.770 1.00 64.31 288 ALA A CA 1
ATOM 2292 C C . ALA A 1 288 ? -67.026 9.970 132.979 1.00 64.31 288 ALA A C 1
ATOM 2294 O O . ALA A 1 288 ? -66.877 10.389 131.830 1.00 64.31 288 ALA A O 1
ATOM 2295 N N . ASP A 1 289 ? -66.174 9.105 133.541 1.00 65.62 289 ASP A N 1
ATOM 2296 C CA . ASP A 1 289 ? -64.986 8.587 132.844 1.00 65.62 289 ASP A CA 1
ATOM 2297 C C . ASP A 1 289 ? -65.377 7.735 131.616 1.00 65.62 289 ASP A C 1
ATOM 2299 O O . ASP A 1 289 ? -64.726 7.799 130.569 1.00 65.62 289 ASP A O 1
ATOM 2303 N N . ASN A 1 290 ? -66.485 6.984 131.686 1.00 60.09 290 ASN A N 1
ATOM 2304 C CA . ASN A 1 290 ? -67.002 6.226 130.539 1.00 60.09 290 ASN A CA 1
ATOM 2305 C C . ASN A 1 290 ? -67.627 7.122 129.454 1.00 60.09 290 ASN A C 1
ATOM 2307 O O . ASN A 1 290 ? -67.464 6.836 128.266 1.00 60.09 290 ASN A O 1
ATOM 2311 N N . ASP A 1 291 ? -68.295 8.218 129.820 1.00 60.59 291 ASP A N 1
ATOM 2312 C CA . ASP A 1 291 ? -68.818 9.199 128.859 1.00 60.59 291 ASP A CA 1
ATOM 2313 C C . ASP A 1 291 ? -67.688 9.955 128.131 1.00 60.59 291 ASP A C 1
ATOM 2315 O O . ASP A 1 291 ? -67.832 10.323 126.956 1.00 60.59 291 ASP A O 1
ATOM 2319 N N . GLU A 1 292 ? -66.536 10.149 128.779 1.00 59.81 292 GLU A N 1
ATOM 2320 C CA . GLU A 1 292 ? -65.338 10.713 128.147 1.00 59.81 292 GLU A CA 1
ATOM 2321 C C . GLU A 1 292 ? -64.712 9.722 127.145 1.00 59.81 292 GLU A C 1
ATOM 2323 O O . GLU A 1 292 ? -64.384 10.097 126.015 1.00 59.81 292 GLU A O 1
ATOM 2328 N N . LEU A 1 293 ? -64.675 8.430 127.490 1.00 57.72 293 LEU A N 1
ATOM 2329 C CA . LEU A 1 293 ? -64.219 7.342 126.614 1.00 57.72 293 LEU A CA 1
ATOM 2330 C C . LEU A 1 293 ? -65.134 7.145 125.389 1.00 57.72 293 LEU A C 1
ATOM 2332 O O . LEU A 1 293 ? -64.657 6.952 124.268 1.00 57.72 293 LEU A O 1
ATOM 2336 N N . ILE A 1 294 ? -66.452 7.271 125.567 1.00 56.59 294 ILE A N 1
ATOM 2337 C CA . ILE A 1 294 ? -67.436 7.213 124.473 1.00 56.59 294 ILE A CA 1
ATOM 2338 C C . ILE A 1 294 ? -67.322 8.441 123.556 1.00 56.59 294 ILE A C 1
ATOM 2340 O O . ILE A 1 294 ? -67.481 8.317 122.337 1.00 56.59 294 ILE A O 1
ATOM 2344 N N . ASN A 1 295 ? -67.003 9.624 124.090 1.00 56.72 295 ASN A N 1
ATOM 2345 C CA . ASN A 1 295 ? -66.760 10.806 123.259 1.00 56.72 295 ASN A CA 1
ATOM 2346 C C . ASN A 1 295 ? -65.415 10.756 122.514 1.00 56.72 295 ASN A C 1
ATOM 2348 O O . ASN A 1 295 ? -65.348 11.272 121.397 1.00 56.72 295 ASN A O 1
ATOM 2352 N N . ALA A 1 296 ? -64.392 10.083 123.052 1.00 54.97 296 ALA A N 1
ATOM 2353 C CA . ALA A 1 296 ? -63.125 9.827 122.359 1.00 54.97 296 ALA A CA 1
ATOM 2354 C C . ALA A 1 296 ? -63.254 8.830 121.183 1.00 54.97 296 ALA A C 1
ATOM 2356 O O . ALA A 1 296 ? -62.418 8.827 120.281 1.00 54.97 296 ALA A O 1
ATOM 2357 N N . LEU A 1 297 ? -64.321 8.021 121.155 1.00 47.84 297 LEU A N 1
ATOM 2358 C CA . LEU A 1 297 ? -64.625 7.044 120.098 1.00 47.84 297 LEU A CA 1
ATOM 2359 C C . LEU A 1 297 ? -65.502 7.594 118.955 1.00 47.84 297 LEU A C 1
ATOM 2361 O O . LEU A 1 297 ? -65.831 6.854 118.024 1.00 47.84 297 LEU A O 1
ATOM 2365 N N . LYS A 1 298 ? -65.886 8.880 118.976 1.00 43.66 298 LYS A N 1
ATOM 2366 C CA . LYS A 1 298 ? -66.563 9.500 117.825 1.00 43.66 298 LYS A CA 1
ATOM 2367 C C . LYS A 1 298 ? -65.566 9.700 116.675 1.00 43.66 298 LYS A C 1
ATOM 2369 O O . LYS A 1 298 ? -64.526 10.320 116.884 1.00 43.66 298 LYS A O 1
ATOM 2374 N N . PRO A 1 299 ? -65.877 9.237 115.451 1.00 41.22 299 PRO A N 1
ATOM 2375 C CA . PRO A 1 299 ? -65.008 9.456 114.306 1.00 41.22 299 PRO A CA 1
ATOM 2376 C C . PRO A 1 299 ? -64.922 10.956 114.002 1.00 41.22 299 PRO A C 1
ATOM 2378 O O . PRO A 1 299 ? -65.939 11.629 113.821 1.00 41.22 299 PRO A O 1
ATOM 2381 N N . VAL A 1 300 ? -63.696 11.474 113.950 1.00 43.62 300 VAL A N 1
ATOM 2382 C CA . VAL A 1 300 ? -63.403 12.769 113.335 1.00 43.62 300 VAL A CA 1
ATOM 2383 C C . VAL A 1 300 ? -63.668 12.600 111.838 1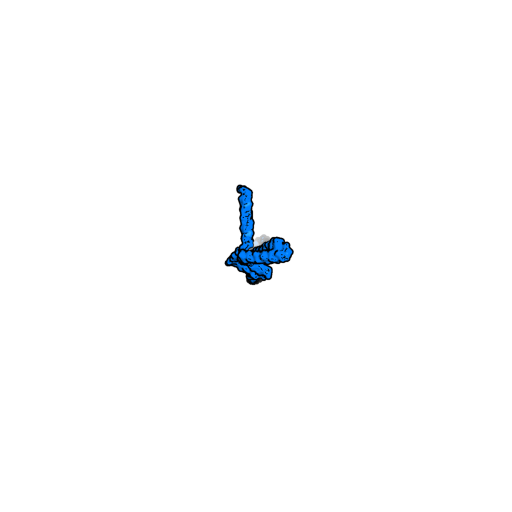.00 43.62 300 VAL A C 1
ATOM 2385 O O . VAL A 1 300 ? -63.021 11.771 111.199 1.00 43.62 300 VAL A O 1
ATOM 2388 N N . ASN A 1 301 ? -64.671 13.313 111.319 1.00 38.47 301 ASN A N 1
ATOM 2389 C CA . ASN A 1 301 ? -64.899 13.446 109.874 1.00 38.47 301 ASN A CA 1
ATOM 2390 C C . ASN A 1 301 ? -63.673 14.036 109.174 1.00 38.47 301 ASN A C 1
ATOM 2392 O O . ASN A 1 301 ? -63.100 15.002 109.731 1.00 38.47 301 ASN A O 1
#

pLDDT: mean 82.5, std 14.22, range [32.78, 95.75]

Radius of gyration: 91.11 Å; chains: 1; bounding box: 147×34×248 Å

Foldseek 3Di:
DDPVVVVVVVVVVVVVVVVVLLAAPDDDQDPDQLSVQLVVLLVDDDPLNVVLNVRSRDHSVVLVVVLVVQLVVQQVVCVVVVRNVVSSVVSNVVSVVVSVVSSVVVVVSSVVSSVVSVVVVVVVVVVVVVVVVVVVVVVVVVVVVVVVVCVVVVVVVVVVVVVVVVVVVVVVVVVVVVVVVVVVVVVVVVVVVVVVVVVVVVVVVVVVVVVVVVVVVVVVVVVVVVVVVVVVVVVVVVVVVVVVVVVVVVVVVVVVVVVVVVVPPDDDDDDDPPVVVVVVVVVVVVVVVVVVVVVVPDDDD

Secondary structure (DSSP, 8-state):
--HHHHHHHHHHHHHHHHHHHHS-------SSHHHHHHHHHHH---HHHHHHHHHHTS-HHHHHHHHHHHHHHHHHHHHHHT-HHHHHHHHHHHHHHHHHHHHHHHHHHHHHHHHHHHHHHHHHHHHHHHHHHHHHHHHHHHHHHHHHHHHHHHHHHHHHHHHHHHHHHHHHHHHHHHHHHHHHHHHHHHHHHHHHHHHHHHHHHHHHHHHHHHHHHHHHHHHHHHHHHHHHHHHHHHHHHHHHHHHHHHHHHHHHHHHHHHTTSS------SSHHHHHHHHHHHHHHHHHHHHHHTS---